Protein AF-A0A1W2DFH7-F1 (afdb_monomer_lite)

Secondary structure (DSSP, 8-state):
---SB-TTS-B---S-HHHHHHHHEEEEEEEEES--B-TT--B-EEEEEETTEEEEEEEEEETTT--EEEEEE-SBTT---EEEEESPPPPTT-BEEEE-TTT-PBPPEEEE-TTSSEEEEEESSTT--TTEEEEEESBTT-TT-EEEEE-TT-TTSEEEEEEEEE---B-TT--B-EEEEEETTEEEEEEEEEETTSS-EEEEEE-SBTT---EEEEEEPPPPTT-BEEEE-TTT-PBPPEEEE-TTSSEEEEEESSTT--TTSEEEEESBTT-TTTS--EEHHHHHHHHHHHT--

Sequence (297 aa):
MGTMFKKDGTLNFPDMEEQVRHQAIRKDHKSVVKSAFCPQGHDLMSSVKIDGYKGIHFIYQEQKTGREADIVITAVVGDCTKVYLNGEPFQKDEIVNVLCPTCREALPNHGLCECGVHDYLFFLDQKLSMDCAQTFCARIGCVSGSKLHLSRDDASVIEQMESHVVTAGYCSNGHSLISDVKIDQYPGIGLIYKSLDQEKEAEIVISATIGETHKAILKGEAFEKGEAVNVCCPTCREELPILFDCRCGAPIYMFFLDRDLHFNRGQAFCSRVGCAESSRTLLSKQALKEFMVTQIP

Foldseek 3Di:
DDDQADPVRHGDDPPPPPPLLVPFKPWDWWKFFPWWAAPVLDTQWAPDDDLNATWGWKWWAFPPPRFIWTKTAGRTALDGDMDTPDGDDDDAFTFTFIARPPPRDTADFPDADPVRATWGKIASDSVRDPQGIKIAGRGHPDNSGIDGRHDPPPCVRIDTDTKIFGRFWAAPVLDTQFAPDDDPNGGFGWKWWAAPVRPWIWIKTAGRIQQDQDIDTPDTDDDDQFGATFIARPPPRDTADFDDADPSRFTWGWTASDSVGDQQRIWIAGRGRPDSRRSNGDRSVVVVVVVVVVPPD

pLDDT: mean 78.41, std 16.9, range [32.88, 97.69]

Organism: NCBI:txid1121400

Structure (mmCIF, N/CA/C/O backbone):
data_AF-A0A1W2DFH7-F1
#
_entry.id   AF-A0A1W2DFH7-F1
#
loop_
_atom_site.group_PDB
_atom_site.id
_atom_site.type_symbol
_atom_site.label_atom_id
_atom_site.label_alt_id
_atom_site.label_comp_id
_atom_site.label_asym_id
_atom_site.label_entity_id
_atom_site.label_seq_id
_atom_site.pdbx_PDB_ins_code
_atom_site.Cartn_x
_atom_site.Cartn_y
_atom_site.Cartn_z
_atom_site.occupancy
_atom_site.B_iso_or_equiv
_atom_site.auth_seq_id
_atom_site.auth_comp_id
_atom_site.auth_asym_id
_atom_site.auth_atom_id
_atom_site.pdbx_PDB_model_num
ATOM 1 N N . MET A 1 1 ? 21.987 -32.598 -23.888 1.00 32.88 1 MET A N 1
ATOM 2 C CA . MET A 1 1 ? 21.397 -31.492 -24.672 1.00 32.88 1 MET A CA 1
ATOM 3 C C . MET A 1 1 ? 19.891 -31.696 -24.713 1.00 32.88 1 MET A C 1
ATOM 5 O O . MET A 1 1 ? 19.444 -32.617 -25.380 1.00 32.88 1 MET A O 1
ATOM 9 N N . GLY A 1 2 ? 19.125 -30.937 -23.926 1.00 41.44 2 GLY A N 1
ATOM 10 C CA . GLY A 1 2 ? 17.659 -31.005 -23.937 1.00 41.44 2 GLY A CA 1
ATOM 11 C C . GLY A 1 2 ? 17.093 -30.142 -25.063 1.00 41.44 2 GLY A C 1
ATOM 12 O O . GLY A 1 2 ? 17.585 -29.041 -25.297 1.00 41.44 2 GLY A O 1
ATOM 13 N N . THR A 1 3 ? 16.095 -30.641 -25.787 1.00 41.38 3 THR A N 1
ATOM 14 C CA . THR A 1 3 ? 15.432 -29.896 -26.862 1.00 41.38 3 THR A CA 1
ATOM 15 C C . THR A 1 3 ? 14.547 -28.798 -26.266 1.00 41.38 3 THR A C 1
ATOM 17 O O . THR A 1 3 ? 13.641 -29.077 -25.481 1.00 41.38 3 THR A O 1
ATOM 20 N N . MET A 1 4 ? 14.822 -27.548 -26.653 1.00 42.41 4 MET A N 1
ATOM 21 C CA . MET A 1 4 ? 14.164 -26.312 -26.188 1.00 42.41 4 MET A CA 1
ATOM 22 C C . MET A 1 4 ? 12.676 -26.215 -26.597 1.00 42.41 4 MET A C 1
ATOM 24 O O . MET A 1 4 ? 11.927 -25.400 -26.061 1.00 42.41 4 MET A O 1
ATOM 28 N N . PHE A 1 5 ? 12.225 -27.095 -27.496 1.00 45.34 5 PHE A N 1
ATOM 29 C CA . PHE A 1 5 ? 10.867 -27.143 -28.030 1.00 45.34 5 PHE A CA 1
ATOM 30 C C . PHE A 1 5 ? 10.280 -28.552 -27.905 1.00 45.34 5 PHE A C 1
ATOM 32 O O . PHE A 1 5 ? 10.979 -29.553 -28.095 1.00 45.34 5 PHE A O 1
ATOM 39 N N . LYS A 1 6 ? 8.985 -28.624 -27.588 1.00 56.66 6 LYS A N 1
ATOM 40 C CA . LYS A 1 6 ? 8.171 -29.837 -27.693 1.00 56.66 6 LYS A CA 1
ATOM 41 C C . LYS A 1 6 ? 7.892 -30.138 -29.171 1.00 56.66 6 LYS A C 1
ATOM 43 O O . LYS A 1 6 ? 8.034 -29.279 -30.039 1.00 56.66 6 LYS A O 1
ATOM 48 N N . LYS A 1 7 ? 7.481 -31.376 -29.469 1.00 55.47 7 LYS A N 1
ATOM 49 C CA . LYS A 1 7 ? 7.184 -31.830 -30.845 1.00 55.47 7 LYS A CA 1
ATOM 50 C C . LYS A 1 7 ? 6.033 -31.067 -31.520 1.00 55.47 7 LYS A C 1
ATOM 52 O O . LYS A 1 7 ? 5.906 -31.142 -32.734 1.00 55.47 7 LYS A O 1
ATOM 57 N N . ASP A 1 8 ? 5.222 -30.349 -30.749 1.00 56.03 8 ASP A N 1
ATOM 58 C CA . ASP A 1 8 ? 4.119 -29.500 -31.214 1.00 56.03 8 ASP A CA 1
ATOM 59 C C . ASP A 1 8 ? 4.529 -28.029 -31.442 1.00 56.03 8 ASP A C 1
ATOM 61 O O . ASP A 1 8 ? 3.679 -27.189 -31.721 1.00 56.03 8 ASP A O 1
ATOM 65 N N . GLY A 1 9 ? 5.821 -27.699 -31.318 1.00 37.50 9 GLY A N 1
ATOM 66 C CA . GLY A 1 9 ? 6.339 -26.339 -31.492 1.00 37.50 9 GLY A CA 1
ATOM 67 C C . GLY A 1 9 ? 6.219 -25.447 -30.252 1.00 37.50 9 GLY A C 1
ATOM 68 O O . GLY A 1 9 ? 6.668 -24.302 -30.287 1.00 37.50 9 GLY A O 1
ATOM 69 N N . THR A 1 10 ? 5.673 -25.945 -29.138 1.00 37.69 10 THR A N 1
ATOM 70 C CA . THR A 1 10 ? 5.595 -25.174 -27.890 1.00 37.69 10 THR A CA 1
ATOM 71 C C . THR A 1 10 ? 6.915 -25.217 -27.114 1.00 37.69 10 THR A C 1
ATOM 73 O O . THR A 1 10 ? 7.620 -26.228 -27.086 1.00 37.69 10 THR A O 1
ATOM 76 N N . LEU A 1 11 ? 7.286 -24.098 -26.485 1.00 35.50 11 LEU A N 1
ATOM 77 C CA . LEU A 1 11 ? 8.516 -23.989 -25.695 1.00 35.50 11 LEU A CA 1
ATOM 78 C C . LEU A 1 11 ? 8.469 -24.914 -24.471 1.00 35.50 11 LEU A C 1
ATOM 80 O O . LEU A 1 11 ? 7.493 -24.936 -23.715 1.00 35.50 11 LEU A O 1
ATOM 84 N N . ASN A 1 12 ? 9.542 -25.677 -24.268 1.00 38.25 12 ASN A N 1
ATOM 85 C CA . ASN A 1 12 ? 9.675 -26.566 -23.124 1.00 38.25 12 ASN A CA 1
ATOM 86 C C . ASN A 1 12 ? 10.153 -25.754 -21.908 1.00 38.25 12 ASN A C 1
ATOM 88 O O . ASN A 1 12 ? 11.349 -25.520 -21.748 1.00 38.25 12 ASN A O 1
ATOM 92 N N . PHE A 1 13 ? 9.222 -25.283 -21.075 1.00 39.62 13 PHE A N 1
ATOM 93 C CA . PHE A 1 13 ? 9.554 -24.658 -19.793 1.00 39.62 13 PHE A CA 1
ATOM 94 C C . PHE A 1 13 ? 9.703 -25.753 -18.729 1.00 39.62 13 PHE A C 1
ATOM 96 O O . PHE A 1 13 ? 8.700 -26.388 -18.406 1.00 39.62 13 PHE A O 1
ATOM 103 N N . PRO A 1 14 ? 10.908 -26.009 -18.188 1.00 39.06 14 PRO A N 1
ATOM 104 C CA . PRO A 1 14 ? 11.043 -26.897 -17.042 1.00 39.06 14 PRO A CA 1
ATOM 105 C C . PRO A 1 14 ? 10.309 -26.292 -15.837 1.00 39.06 14 PRO A C 1
ATOM 107 O O . PRO A 1 14 ? 10.515 -25.120 -15.514 1.00 39.06 14 PRO A O 1
ATOM 110 N N . ASP A 1 15 ? 9.478 -27.103 -15.176 1.00 39.59 15 ASP A N 1
ATOM 111 C CA . ASP A 1 15 ? 8.783 -26.803 -13.915 1.00 39.59 15 ASP A CA 1
ATOM 112 C C . ASP A 1 15 ? 9.782 -26.676 -12.746 1.00 39.59 15 ASP A C 1
ATOM 114 O O . ASP A 1 15 ? 9.796 -27.455 -11.800 1.00 39.59 15 ASP A O 1
ATOM 118 N N . MET A 1 16 ? 10.652 -25.666 -12.798 1.00 39.19 16 MET A N 1
ATOM 119 C CA . MET A 1 16 ? 11.386 -25.147 -11.635 1.00 39.19 16 MET A CA 1
ATOM 120 C C . MET A 1 16 ? 10.632 -23.957 -11.007 1.00 39.19 16 MET A C 1
ATOM 122 O O . MET A 1 16 ? 11.243 -23.010 -10.511 1.00 39.19 16 MET A O 1
ATOM 126 N N . GLU A 1 17 ? 9.295 -23.962 -11.092 1.00 46.31 17 GLU A N 1
ATOM 127 C CA . GLU A 1 17 ? 8.416 -22.838 -10.726 1.00 46.31 17 GLU A CA 1
ATOM 128 C C . GLU A 1 17 ? 8.315 -22.590 -9.210 1.00 46.31 17 GLU A C 1
ATOM 130 O O . GLU A 1 17 ? 8.027 -21.465 -8.800 1.00 46.31 17 GLU A O 1
ATOM 135 N N . GLU A 1 18 ? 8.587 -23.587 -8.365 1.00 46.06 18 GLU A N 1
ATOM 136 C CA . GLU A 1 18 ? 8.310 -23.483 -6.924 1.00 46.06 18 GLU A CA 1
ATOM 137 C C . GLU A 1 18 ? 9.516 -22.998 -6.099 1.00 46.06 18 GLU A C 1
ATOM 139 O O . GLU A 1 18 ? 9.366 -22.206 -5.170 1.00 46.06 18 GLU A O 1
ATOM 144 N N . GLN A 1 19 ? 10.741 -23.380 -6.475 1.00 40.31 19 GLN A N 1
ATOM 145 C CA . GLN A 1 19 ? 11.940 -23.052 -5.686 1.00 40.31 19 GLN A CA 1
ATOM 146 C C . GLN A 1 19 ? 12.385 -21.586 -5.807 1.00 40.31 19 GLN A C 1
ATOM 148 O O . GLN A 1 19 ? 12.875 -21.022 -4.831 1.00 40.31 19 GLN A O 1
ATOM 153 N N . VAL A 1 20 ? 12.195 -20.946 -6.967 1.00 45.00 20 VAL A N 1
ATOM 154 C CA . VAL A 1 20 ? 12.616 -19.544 -7.181 1.00 45.00 20 VAL A CA 1
ATOM 155 C C . VAL A 1 20 ? 11.555 -18.552 -6.698 1.00 45.00 20 VAL A C 1
ATOM 157 O O . VAL A 1 20 ? 11.913 -17.503 -6.160 1.00 45.00 20 VAL A O 1
ATOM 160 N N . ARG A 1 21 ? 10.259 -18.914 -6.775 1.00 46.81 21 ARG A N 1
ATOM 161 C CA . ARG A 1 21 ? 9.180 -18.158 -6.113 1.00 46.81 21 ARG A CA 1
ATOM 162 C C . ARG A 1 21 ? 9.499 -17.944 -4.635 1.00 46.81 21 ARG A C 1
ATOM 164 O O . ARG A 1 21 ? 9.379 -16.821 -4.174 1.00 46.81 21 ARG A O 1
ATOM 171 N N . HIS A 1 22 ? 9.987 -18.968 -3.933 1.00 48.97 22 HIS A N 1
ATOM 172 C CA . HIS A 1 22 ? 10.270 -18.893 -2.497 1.00 48.97 22 HIS A CA 1
ATOM 173 C C . HIS A 1 22 ? 11.488 -18.039 -2.093 1.00 48.97 22 HIS A C 1
ATOM 175 O O . HIS A 1 22 ? 11.591 -17.695 -0.918 1.00 48.97 22 HIS A O 1
ATOM 181 N N . GLN A 1 23 ? 12.406 -17.689 -3.005 1.00 54.53 23 GLN A N 1
ATOM 182 C CA . GLN A 1 23 ? 13.609 -16.914 -2.646 1.00 54.53 23 GLN A CA 1
ATOM 183 C C . GLN A 1 23 ? 13.458 -15.403 -2.880 1.00 54.53 23 GLN A C 1
ATOM 185 O O . GLN A 1 23 ? 13.967 -14.615 -2.081 1.00 54.53 23 GLN A O 1
ATOM 190 N N . ALA A 1 24 ? 12.751 -15.000 -3.941 1.00 57.44 24 ALA A N 1
ATOM 191 C CA . ALA A 1 24 ? 12.594 -13.592 -4.333 1.00 57.44 24 ALA A CA 1
ATOM 192 C C . ALA A 1 24 ? 11.195 -13.011 -4.062 1.00 57.44 24 A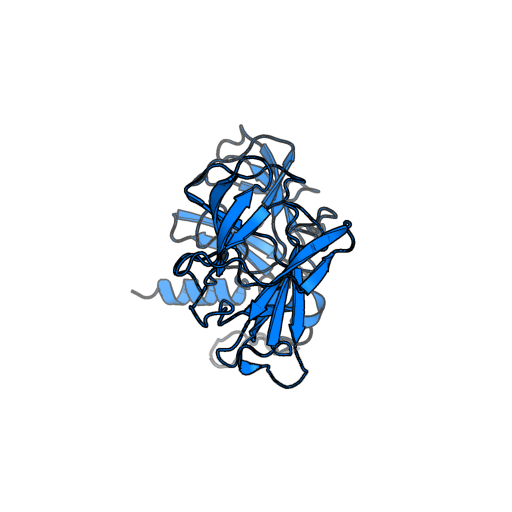LA A C 1
ATOM 194 O O . ALA A 1 24 ? 11.013 -11.795 -4.126 1.00 57.44 24 ALA A O 1
ATOM 195 N N . ILE A 1 25 ? 10.204 -13.864 -3.777 1.00 55.69 25 ILE A N 1
ATOM 196 C CA . ILE A 1 25 ? 8.868 -13.448 -3.355 1.00 55.69 25 ILE A CA 1
ATOM 197 C C . ILE A 1 25 ? 8.521 -14.180 -2.063 1.00 55.69 25 ILE A C 1
ATOM 199 O O . ILE A 1 25 ? 8.309 -15.393 -2.035 1.00 55.69 25 ILE A O 1
ATOM 203 N N . ARG A 1 26 ? 8.429 -13.438 -0.966 1.00 61.84 26 ARG A N 1
ATOM 204 C CA . ARG A 1 26 ? 7.975 -13.996 0.303 1.00 61.84 26 ARG A CA 1
ATOM 205 C C . ARG A 1 26 ? 6.451 -13.972 0.341 1.00 61.84 26 ARG A C 1
ATOM 207 O O . ARG A 1 26 ? 5.847 -12.926 0.117 1.00 61.84 26 ARG A O 1
ATOM 214 N N . LYS A 1 27 ? 5.835 -15.112 0.656 1.00 50.62 27 LYS A N 1
ATOM 215 C CA . LYS A 1 27 ? 4.434 -15.136 1.084 1.00 50.62 27 LYS A CA 1
ATOM 216 C C . LYS A 1 27 ? 4.343 -14.520 2.473 1.00 50.62 27 LYS A C 1
ATOM 218 O O . LYS A 1 27 ? 5.030 -14.971 3.392 1.00 50.62 27 LYS A O 1
ATOM 223 N N . ASP A 1 28 ? 3.520 -13.496 2.601 1.00 54.62 28 ASP A N 1
ATOM 224 C CA . ASP A 1 28 ? 3.183 -12.881 3.871 1.00 54.62 28 ASP A CA 1
ATOM 225 C C . ASP A 1 28 ? 1.677 -12.973 4.101 1.00 54.62 28 ASP A C 1
ATOM 227 O O . ASP A 1 28 ? 0.875 -12.724 3.198 1.00 54.62 28 ASP A O 1
ATOM 231 N N . HIS A 1 29 ? 1.288 -13.377 5.303 1.00 58.44 29 HIS A N 1
ATOM 232 C CA . HIS A 1 29 ? -0.111 -13.606 5.638 1.00 58.44 29 HIS A CA 1
ATOM 233 C C . HIS A 1 29 ? -0.673 -12.349 6.299 1.00 58.44 29 HIS A C 1
ATOM 235 O O . HIS A 1 29 ? -0.466 -12.120 7.490 1.00 58.44 29 HIS A O 1
ATOM 241 N N . LYS A 1 30 ? -1.419 -11.548 5.532 1.00 66.00 30 LYS A N 1
ATOM 242 C CA . LYS A 1 30 ? -2.209 -10.445 6.087 1.00 66.00 30 LYS A CA 1
ATOM 243 C C . LYS A 1 30 ? -3.491 -11.026 6.674 1.00 66.00 30 LYS A C 1
ATOM 245 O O . LYS A 1 30 ? -4.195 -11.781 6.012 1.00 66.00 30 LYS A O 1
ATOM 250 N N . SER A 1 31 ? -3.791 -10.697 7.923 1.00 73.62 31 SER A N 1
ATOM 251 C CA . SER A 1 31 ? -5.058 -11.073 8.555 1.00 73.62 31 SER A CA 1
ATOM 252 C C . SER A 1 31 ? -6.065 -9.951 8.329 1.00 73.62 31 SER A C 1
ATOM 254 O O . SER A 1 31 ? -5.793 -8.820 8.716 1.00 73.62 31 SER A O 1
ATOM 256 N N . VAL A 1 32 ? -7.199 -10.240 7.690 1.00 80.44 32 VAL A N 1
ATOM 257 C CA . VAL A 1 32 ? -8.245 -9.248 7.390 1.00 80.44 32 VAL A CA 1
ATOM 258 C C . VAL A 1 32 ? -9.513 -9.579 8.161 1.00 80.44 32 VAL A C 1
ATOM 260 O O . VAL A 1 32 ? -10.034 -10.689 8.058 1.00 80.44 32 VAL A O 1
ATOM 263 N N . VAL A 1 33 ? -10.028 -8.614 8.915 1.00 84.25 33 VAL A N 1
ATOM 264 C CA . VAL A 1 33 ? -11.289 -8.727 9.653 1.00 84.25 33 VAL A CA 1
ATOM 265 C C . VAL A 1 33 ? -12.473 -8.755 8.683 1.00 84.25 33 VAL A C 1
ATOM 267 O O . VAL A 1 33 ? -12.637 -7.860 7.856 1.00 84.25 33 VAL A O 1
ATOM 270 N N . LYS A 1 34 ? -13.328 -9.780 8.786 1.00 86.94 34 LYS A N 1
ATOM 271 C CA . LYS A 1 34 ? -14.541 -9.905 7.952 1.00 86.94 34 LYS A CA 1
ATOM 272 C C . LYS A 1 34 ? -15.752 -9.193 8.533 1.00 86.94 34 LYS A C 1
ATOM 274 O O . LYS A 1 34 ? -16.654 -8.807 7.788 1.00 86.94 34 LYS A O 1
ATOM 279 N N . SER A 1 35 ? -15.781 -9.074 9.851 1.00 89.00 35 SER A N 1
ATOM 280 C CA . SER A 1 35 ? -16.908 -8.556 10.608 1.00 89.00 35 SER A CA 1
ATOM 281 C C . SER A 1 35 ? -16.419 -7.854 11.861 1.00 89.00 35 SER A C 1
ATOM 283 O O . SER A 1 35 ? -15.487 -8.313 12.516 1.00 89.00 35 SER A O 1
ATOM 285 N N . ALA A 1 36 ? -17.068 -6.746 12.190 1.00 90.56 36 ALA A N 1
ATOM 286 C CA . ALA A 1 36 ? -16.785 -5.956 13.370 1.00 90.56 36 ALA A CA 1
ATOM 287 C C . ALA A 1 36 ? -18.116 -5.496 13.961 1.00 90.56 36 ALA A C 1
ATOM 289 O O . ALA A 1 36 ? -18.991 -5.046 13.227 1.00 90.56 36 ALA A O 1
ATOM 290 N N . PHE A 1 37 ? -18.272 -5.602 15.275 1.00 93.12 37 PHE A N 1
ATOM 291 C CA . PHE A 1 37 ? -19.503 -5.288 15.984 1.00 93.12 37 PHE A CA 1
ATOM 292 C C . PHE A 1 37 ? -19.221 -4.431 17.212 1.00 93.12 37 PHE A C 1
ATOM 294 O O . PHE A 1 37 ? -18.228 -4.615 17.923 1.00 93.12 37 PHE A O 1
ATOM 301 N N . CYS A 1 38 ? -20.124 -3.492 17.484 1.00 93.56 38 CYS A N 1
ATOM 302 C CA . CYS A 1 38 ? -20.101 -2.737 18.731 1.00 93.56 38 CYS A CA 1
ATOM 303 C C . CYS A 1 38 ? -20.676 -3.572 19.897 1.00 93.56 38 CYS A C 1
ATOM 305 O O . CYS A 1 38 ? -21.256 -4.633 19.667 1.00 93.56 38 CYS A O 1
ATOM 307 N N . PRO A 1 39 ? -20.608 -3.087 21.152 1.00 90.00 39 PRO A N 1
ATOM 308 C CA . PRO A 1 39 ? -21.148 -3.797 22.323 1.00 90.00 39 PRO A CA 1
ATOM 309 C C . PRO A 1 39 ? -22.657 -4.032 22.287 1.00 90.00 39 PRO A C 1
ATOM 311 O O . PRO A 1 39 ? -23.168 -4.873 23.014 1.00 90.00 39 PRO A O 1
ATOM 314 N N . GLN A 1 40 ? -23.369 -3.272 21.458 1.00 92.81 40 GLN A N 1
ATOM 315 C CA . GLN A 1 40 ? -24.806 -3.427 21.238 1.00 92.81 40 GLN A CA 1
ATOM 316 C C . GLN A 1 40 ? -25.115 -4.354 20.047 1.00 92.81 40 GLN A C 1
ATOM 318 O O . GLN A 1 40 ? -26.269 -4.482 19.655 1.00 92.81 40 GLN A O 1
ATOM 323 N N . GLY A 1 41 ? -24.099 -4.973 19.434 1.00 91.94 41 GLY A N 1
ATOM 324 C CA . GLY A 1 41 ? -24.253 -5.898 18.308 1.00 91.94 41 GLY A CA 1
ATOM 325 C C . GLY A 1 41 ? -24.465 -5.241 16.940 1.00 91.94 41 GLY A C 1
ATOM 326 O O . GLY A 1 41 ? -24.721 -5.949 15.968 1.00 91.94 41 GLY A O 1
ATOM 327 N N . HIS A 1 42 ? -24.358 -3.913 16.824 1.00 94.25 42 HIS A N 1
ATOM 328 C CA . HIS A 1 42 ? -24.440 -3.242 15.523 1.00 94.25 42 HIS A CA 1
ATOM 329 C C . HIS A 1 42 ? -23.199 -3.533 14.680 1.00 94.25 42 HIS A C 1
ATOM 331 O O . HIS A 1 42 ? -22.083 -3.453 15.194 1.00 94.25 42 HIS A O 1
ATOM 337 N N . ASP A 1 43 ? -23.411 -3.819 13.393 1.00 94.75 43 ASP A N 1
ATOM 338 C CA . ASP A 1 43 ? -22.347 -3.994 12.402 1.00 94.75 43 ASP A CA 1
ATOM 339 C C . ASP A 1 43 ? -21.587 -2.675 12.198 1.00 94.75 43 ASP A C 1
ATOM 341 O O . ASP A 1 43 ? -22.186 -1.615 11.997 1.00 94.75 43 ASP A O 1
ATOM 345 N N . LEU A 1 44 ? -20.265 -2.756 12.291 1.00 94.25 44 LEU A N 1
ATOM 346 C CA . LEU A 1 44 ? -19.322 -1.660 12.113 1.00 94.25 44 LEU A CA 1
ATOM 347 C C . LEU A 1 44 ? -18.620 -1.729 10.753 1.00 94.25 44 LEU A C 1
ATOM 349 O O . LEU A 1 44 ? -17.789 -0.878 10.456 1.00 94.25 44 LEU A O 1
ATOM 353 N N . MET A 1 45 ? -18.905 -2.722 9.911 1.00 94.38 45 MET A N 1
ATOM 354 C CA . MET A 1 45 ? -18.283 -2.822 8.595 1.00 94.38 45 MET A CA 1
ATOM 355 C C . MET A 1 45 ? -18.818 -1.746 7.644 1.00 94.38 45 MET A C 1
ATOM 357 O O . MET A 1 45 ? -20.021 -1.589 7.438 1.00 94.38 45 MET A O 1
ATOM 361 N N . SER A 1 46 ? -17.903 -1.030 6.997 1.00 92.31 46 SER A N 1
ATOM 362 C CA . SER A 1 46 ? -18.211 -0.005 6.004 1.00 92.31 46 SER A CA 1
ATOM 363 C C . SER A 1 46 ? -18.320 -0.581 4.591 1.00 92.31 46 SER A C 1
ATOM 365 O O . SER A 1 46 ? -17.731 -1.608 4.244 1.00 92.31 46 SER A O 1
ATOM 367 N N . SER A 1 47 ? -19.036 0.135 3.723 1.00 89.81 47 SER A N 1
ATOM 368 C CA . SER A 1 47 ? -18.987 -0.085 2.272 1.00 89.81 47 SER A CA 1
ATOM 369 C C . SER A 1 47 ? -17.743 0.531 1.620 1.00 89.81 47 SER A C 1
ATOM 371 O O . SER A 1 47 ? -17.379 0.143 0.507 1.00 89.81 47 SER A O 1
ATOM 373 N N . VAL A 1 48 ? -17.077 1.463 2.311 1.00 86.62 48 VAL A N 1
ATOM 374 C CA . VAL A 1 48 ? -15.843 2.109 1.855 1.00 86.62 48 VAL A CA 1
ATOM 375 C C . VAL A 1 48 ? -14.711 1.091 1.852 1.00 86.62 48 VAL A C 1
ATOM 377 O O . VAL A 1 48 ? -14.525 0.352 2.822 1.00 86.62 48 VAL A O 1
ATOM 380 N N . LYS A 1 49 ? -13.960 1.054 0.747 1.00 83.06 49 LYS A N 1
ATOM 381 C CA . LYS A 1 49 ? -12.822 0.152 0.585 1.00 83.06 49 LYS A CA 1
ATOM 382 C C . LYS A 1 49 ? -11.496 0.875 0.789 1.00 83.06 49 LYS A C 1
ATOM 384 O O . LYS A 1 49 ? -11.284 1.923 0.184 1.00 83.06 49 LYS A O 1
ATOM 389 N N . ILE A 1 50 ? -10.611 0.274 1.574 1.00 73.81 50 ILE A N 1
ATOM 390 C CA . ILE A 1 50 ? -9.214 0.678 1.765 1.00 73.81 50 ILE A CA 1
ATOM 391 C C . ILE A 1 50 ? -8.370 -0.512 1.302 1.00 73.81 50 ILE A C 1
ATOM 393 O O . ILE A 1 50 ? -8.608 -1.635 1.741 1.00 73.81 50 ILE A O 1
ATOM 397 N N . ASP A 1 51 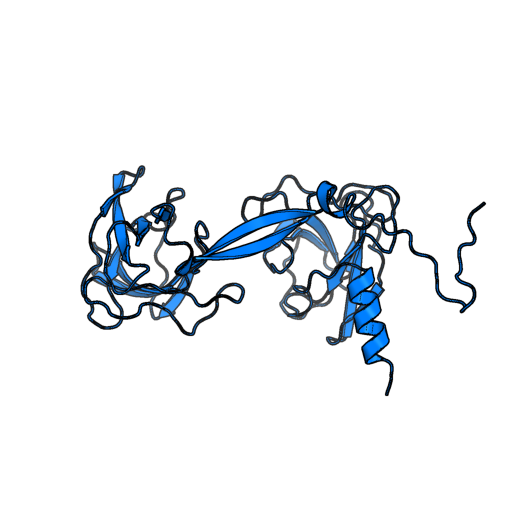? -7.507 -0.291 0.311 1.00 69.12 51 ASP A N 1
ATOM 398 C CA . ASP A 1 51 ? -6.678 -1.327 -0.330 1.00 69.12 51 ASP A CA 1
ATOM 399 C C . ASP A 1 51 ? -7.466 -2.560 -0.808 1.00 69.12 51 ASP A C 1
ATOM 401 O O . ASP A 1 51 ? -7.027 -3.704 -0.759 1.00 69.12 51 ASP A O 1
ATOM 405 N N . GLY A 1 52 ? -8.691 -2.318 -1.289 1.00 74.19 52 GLY A N 1
ATOM 406 C CA . GLY A 1 52 ? -9.593 -3.353 -1.801 1.00 74.19 52 GLY A CA 1
ATOM 407 C C . GLY A 1 52 ? -10.453 -4.048 -0.739 1.00 74.19 52 GLY A C 1
ATOM 408 O O . GLY A 1 52 ? -11.425 -4.718 -1.110 1.00 74.19 52 GLY A O 1
ATOM 409 N N . TYR A 1 53 ? -10.185 -3.823 0.548 1.00 79.44 53 TYR A N 1
ATOM 410 C CA . TYR A 1 53 ? -10.906 -4.418 1.677 1.00 79.44 53 TYR A CA 1
ATOM 411 C C . TYR A 1 53 ? -11.960 -3.477 2.237 1.00 79.44 53 TYR A C 1
ATOM 413 O O . TYR A 1 53 ? -11.762 -2.267 2.261 1.00 79.44 53 TYR A O 1
ATOM 421 N N . LYS A 1 54 ? -13.090 -4.022 2.705 1.00 87.94 54 LYS A N 1
ATOM 422 C CA . LYS A 1 54 ? -14.074 -3.228 3.454 1.00 87.94 54 LYS A CA 1
ATOM 423 C C . LYS A 1 54 ? -13.406 -2.675 4.708 1.00 87.94 54 LYS A C 1
ATOM 425 O O . LYS A 1 54 ? -12.767 -3.436 5.425 1.00 87.94 54 LYS A O 1
ATOM 430 N N . GLY A 1 55 ? -13.554 -1.383 4.961 1.00 89.12 55 GLY A N 1
ATOM 431 C CA . GLY A 1 55 ? -13.064 -0.786 6.196 1.00 89.12 55 GLY A CA 1
ATOM 432 C C . GLY A 1 55 ? -14.031 -0.963 7.368 1.00 89.12 55 GLY A C 1
ATOM 433 O O . GLY A 1 55 ? -15.157 -1.428 7.195 1.00 89.12 55 GLY A O 1
ATOM 434 N N . ILE A 1 56 ? -13.596 -0.553 8.554 1.00 92.12 56 ILE A N 1
ATOM 435 C CA . ILE A 1 56 ? -14.372 -0.553 9.796 1.00 92.12 56 ILE A CA 1
ATOM 436 C C . ILE A 1 56 ? -14.702 0.899 10.157 1.00 92.12 56 ILE A C 1
ATOM 438 O O . ILE A 1 56 ? -13.816 1.752 10.191 1.00 92.12 56 ILE A O 1
ATOM 442 N N . HIS A 1 57 ? -15.980 1.186 10.373 1.00 94.88 57 HIS A N 1
ATOM 443 C CA . HIS A 1 57 ? -16.559 2.516 10.534 1.00 94.88 57 HIS A CA 1
ATOM 444 C C . HIS A 1 57 ? -16.725 2.885 12.008 1.00 94.88 57 HIS A C 1
ATOM 446 O O . HIS A 1 57 ? -17.351 2.160 12.783 1.00 94.88 57 HIS A O 1
ATOM 452 N N . PHE A 1 58 ? -16.210 4.056 12.371 1.00 94.25 58 PHE A N 1
ATOM 453 C CA . PHE A 1 58 ? -16.328 4.633 13.701 1.00 94.25 58 PHE A CA 1
ATOM 454 C C . PHE A 1 58 ? -16.632 6.129 13.639 1.00 94.25 58 PHE A C 1
ATOM 456 O O . PHE A 1 58 ? -16.328 6.807 12.659 1.00 94.25 58 PHE A O 1
ATOM 463 N N . ILE A 1 59 ? -17.150 6.658 14.745 1.00 94.25 59 ILE A N 1
ATOM 464 C CA . ILE A 1 59 ? -17.121 8.094 15.022 1.00 94.25 59 ILE A CA 1
ATOM 465 C C . ILE A 1 59 ? -16.036 8.336 16.065 1.00 94.25 59 ILE A C 1
ATOM 467 O O . ILE A 1 59 ? -16.047 7.738 17.141 1.00 94.25 59 ILE A O 1
ATOM 471 N N . TYR A 1 60 ? -15.093 9.210 15.748 1.00 93.31 60 TYR A N 1
ATOM 472 C CA . TYR A 1 60 ? -14.094 9.691 16.692 1.00 93.31 60 TYR A CA 1
ATOM 473 C C . TYR A 1 60 ? -14.571 11.000 17.299 1.00 93.31 60 TYR A C 1
ATOM 475 O O . TYR A 1 60 ? -15.010 11.883 16.572 1.00 93.31 60 TYR A O 1
ATOM 483 N N . GLN A 1 61 ? -14.459 11.134 18.616 1.00 93.69 61 GLN A N 1
ATOM 484 C CA . GLN A 1 61 ? -14.817 12.343 19.351 1.00 93.69 61 GLN A CA 1
ATOM 485 C C . GLN A 1 61 ? -13.649 12.776 20.242 1.00 93.69 61 GLN A C 1
ATOM 487 O O . GLN A 1 61 ? -13.266 12.053 21.157 1.00 93.69 61 GLN A O 1
ATOM 492 N N . GLU A 1 62 ? -13.071 13.952 20.008 1.00 91.81 62 GLU A N 1
ATOM 493 C CA . GLU A 1 62 ? -11.977 14.473 20.835 1.00 91.81 62 GLU A CA 1
ATOM 494 C C . GLU A 1 62 ? -12.447 14.748 22.269 1.00 91.81 62 GLU A C 1
ATOM 496 O O . GLU A 1 62 ? -13.421 15.467 22.491 1.00 91.81 62 GLU A O 1
ATOM 501 N N . GLN A 1 63 ? -11.703 14.253 23.262 1.00 85.88 63 GLN A N 1
ATOM 502 C CA . GLN A 1 63 ? -12.096 14.375 24.672 1.00 85.88 63 GLN A CA 1
ATOM 503 C C . GLN A 1 63 ? -12.136 15.818 25.200 1.00 85.88 63 GLN A C 1
ATOM 505 O O . GLN A 1 63 ? -12.870 16.102 26.143 1.00 85.88 63 GLN A O 1
ATOM 510 N N . LYS A 1 64 ? -11.335 16.731 24.635 1.00 84.44 64 LYS A N 1
ATOM 511 C CA . LYS A 1 64 ? -11.214 18.112 25.136 1.00 84.44 64 LYS A CA 1
ATOM 512 C C . LYS A 1 64 ? -12.273 19.049 24.573 1.00 84.44 64 LYS A C 1
ATOM 514 O O . LYS A 1 64 ? -12.818 19.866 25.307 1.00 84.44 64 LYS A O 1
ATOM 519 N N . THR A 1 65 ? -12.504 18.972 23.268 1.00 86.50 65 THR A N 1
ATOM 520 C CA . THR A 1 65 ? -13.356 19.919 22.537 1.00 86.50 65 THR A CA 1
ATOM 521 C C . THR A 1 65 ? -14.732 19.338 22.226 1.00 86.50 65 THR A C 1
ATOM 523 O O . THR A 1 65 ? -15.649 20.090 21.907 1.00 86.50 65 THR A O 1
ATOM 526 N N . GLY A 1 66 ? -14.883 18.009 22.296 1.00 88.00 66 GLY A N 1
ATOM 527 C CA . GLY A 1 66 ? -16.063 17.304 21.804 1.00 88.00 66 GLY A CA 1
ATOM 528 C C . GLY A 1 66 ? -16.158 17.275 20.277 1.00 88.00 66 GLY A C 1
ATOM 529 O O . GLY A 1 66 ? -17.194 16.878 19.753 1.00 88.00 66 GLY A O 1
ATOM 530 N N . ARG A 1 67 ? -15.111 17.702 19.552 1.00 92.12 67 ARG A N 1
ATOM 531 C CA . ARG A 1 67 ? -15.070 17.679 18.085 1.00 92.12 67 ARG A CA 1
ATOM 532 C C . ARG A 1 67 ? -15.201 16.249 17.582 1.00 92.12 67 ARG A C 1
ATOM 534 O O . ARG A 1 67 ? -14.452 15.376 18.015 1.00 92.12 67 ARG A O 1
ATOM 541 N N . GLU A 1 68 ? -16.108 16.039 16.636 1.00 94.56 68 GLU A N 1
ATOM 542 C CA . GLU A 1 68 ? -16.356 14.730 16.042 1.00 94.56 68 GLU A CA 1
ATOM 543 C C . GLU A 1 68 ? -15.855 14.641 14.602 1.00 94.56 68 GLU A C 1
ATOM 545 O O . GLU A 1 68 ? -15.932 15.610 13.843 1.00 94.56 68 GLU A O 1
ATOM 550 N N . ALA A 1 69 ? -15.393 13.453 14.222 1.00 93.00 69 ALA A N 1
ATOM 551 C CA . ALA A 1 69 ? -15.165 13.090 12.835 1.00 93.00 69 ALA A CA 1
ATOM 552 C C . ALA A 1 69 ? -15.651 11.664 12.573 1.00 93.00 69 ALA A C 1
ATOM 554 O O . ALA A 1 69 ? -15.530 10.770 13.413 1.00 93.00 69 ALA A O 1
ATOM 555 N N . ASP A 1 70 ? -16.190 11.469 11.381 1.00 91.25 70 ASP A N 1
ATOM 556 C CA . ASP A 1 70 ? -16.617 10.181 10.868 1.00 91.25 70 ASP A CA 1
ATOM 557 C C . ASP A 1 70 ? -15.441 9.543 10.122 1.00 91.25 70 ASP A C 1
ATOM 559 O O . ASP A 1 70 ? -14.866 10.158 9.215 1.00 91.25 70 ASP A O 1
ATOM 563 N N . ILE A 1 71 ? -15.045 8.339 10.538 1.00 91.44 71 ILE A N 1
ATOM 564 C CA . ILE A 1 71 ? -13.832 7.699 10.047 1.00 91.44 71 ILE A CA 1
ATOM 565 C C . ILE A 1 71 ? -14.037 6.232 9.674 1.00 91.44 71 ILE A C 1
ATOM 567 O O . ILE A 1 71 ? -14.764 5.478 10.317 1.00 91.44 71 ILE A O 1
ATOM 571 N N . VAL A 1 72 ? -13.304 5.794 8.659 1.00 88.56 72 VAL A N 1
ATOM 572 C CA . VAL A 1 72 ? -13.187 4.388 8.282 1.00 88.56 72 VAL A CA 1
ATOM 573 C C . VAL A 1 72 ? -11.728 3.979 8.387 1.00 88.56 72 VAL A C 1
ATOM 575 O O . VAL A 1 72 ? -10.868 4.616 7.784 1.00 88.56 72 VAL A O 1
ATOM 578 N N . ILE A 1 73 ? -11.437 2.923 9.139 1.00 85.81 73 ILE A N 1
ATOM 579 C CA . ILE A 1 73 ? -10.099 2.327 9.209 1.00 85.81 73 ILE A CA 1
ATOM 580 C C . ILE A 1 73 ? -10.029 1.065 8.355 1.00 85.81 73 ILE A C 1
ATOM 582 O O . ILE A 1 73 ? -11.046 0.435 8.074 1.00 85.81 73 ILE A O 1
ATOM 586 N N . THR A 1 74 ? -8.830 0.686 7.936 1.00 82.50 74 THR A N 1
ATOM 587 C CA . THR A 1 74 ? -8.574 -0.604 7.281 1.00 82.50 74 THR A CA 1
ATOM 588 C C . THR A 1 74 ? -8.997 -1.789 8.164 1.00 82.50 74 THR A C 1
ATOM 590 O O . THR A 1 74 ? -8.839 -1.761 9.384 1.00 82.50 74 THR A O 1
ATOM 593 N N . ALA A 1 75 ? -9.541 -2.844 7.550 1.00 84.62 75 ALA A N 1
ATOM 594 C CA . ALA A 1 75 ? -9.815 -4.111 8.234 1.00 84.62 75 ALA A CA 1
ATOM 595 C C . ALA A 1 75 ? -8.584 -5.033 8.295 1.00 84.62 75 ALA A C 1
ATOM 597 O O . ALA A 1 75 ? -8.656 -6.130 8.849 1.00 84.62 75 ALA A O 1
ATOM 598 N N . VAL A 1 76 ? -7.460 -4.618 7.707 1.00 77.12 76 VAL A N 1
ATOM 599 C CA . VAL A 1 76 ? -6.200 -5.357 7.765 1.00 77.12 76 VAL A CA 1
ATOM 600 C C . VAL A 1 76 ? -5.584 -5.176 9.152 1.00 77.12 76 VAL A C 1
ATOM 602 O O . VAL A 1 76 ? -5.302 -4.067 9.599 1.00 77.12 76 VAL A O 1
ATOM 605 N N . VAL A 1 77 ? -5.362 -6.281 9.854 1.00 74.00 77 VAL A N 1
ATOM 606 C CA . VAL A 1 77 ? -4.777 -6.282 11.196 1.00 74.00 77 VAL A CA 1
ATOM 607 C C . VAL A 1 77 ? -3.349 -5.733 11.144 1.00 74.00 77 VAL A C 1
ATOM 609 O O . VAL A 1 77 ? -2.518 -6.219 10.379 1.00 74.00 77 VAL A O 1
ATOM 612 N N . GLY A 1 78 ? -3.053 -4.748 11.997 1.00 68.19 78 GLY A N 1
ATOM 613 C CA . GLY A 1 78 ? -1.740 -4.102 12.088 1.00 68.19 78 GLY A CA 1
ATOM 614 C C . GLY A 1 78 ? -1.541 -2.931 11.122 1.00 68.19 78 GLY A C 1
ATOM 615 O O . GLY A 1 78 ? -0.592 -2.165 11.289 1.00 68.19 78 GLY A O 1
ATOM 616 N N . ASP A 1 79 ? -2.438 -2.747 10.155 1.00 69.06 79 ASP A N 1
ATOM 617 C CA . ASP A 1 79 ? -2.463 -1.563 9.305 1.00 69.06 79 ASP A CA 1
ATOM 618 C C . ASP A 1 79 ? -3.215 -0.428 10.024 1.00 69.06 79 ASP A C 1
ATOM 620 O O . ASP A 1 79 ? -4.226 -0.626 10.697 1.00 69.06 79 ASP A O 1
ATOM 624 N N . CYS A 1 80 ? -2.657 0.777 9.942 1.00 68.06 80 CYS A N 1
ATOM 625 C CA . CYS A 1 80 ? -3.144 1.965 10.638 1.00 68.06 80 CYS A CA 1
ATOM 626 C C . CYS A 1 80 ? -3.787 2.984 9.686 1.00 68.06 80 CYS A C 1
ATOM 628 O O . CYS A 1 80 ? -4.035 4.119 10.106 1.00 68.06 80 CYS A O 1
ATOM 630 N N . THR A 1 81 ? -4.033 2.608 8.429 1.00 73.94 81 THR A N 1
ATOM 631 C CA . THR A 1 81 ? -4.643 3.458 7.401 1.00 73.94 81 THR A CA 1
ATOM 632 C C . THR A 1 81 ? -6.077 3.838 7.768 1.00 73.94 81 THR A C 1
ATOM 634 O O . THR A 1 81 ? -6.869 3.006 8.223 1.00 73.94 81 THR A O 1
ATOM 637 N N . LYS A 1 82 ? -6.414 5.123 7.587 1.00 82.00 82 LYS A N 1
ATOM 638 C CA . LYS A 1 82 ? -7.723 5.700 7.928 1.00 82.00 82 LYS A CA 1
ATOM 639 C C . LYS A 1 82 ? -8.174 6.679 6.854 1.00 82.00 82 LYS A C 1
ATOM 641 O O . LYS A 1 82 ? -7.367 7.437 6.322 1.00 82.00 82 LYS A O 1
ATOM 646 N N . VAL A 1 83 ? -9.474 6.705 6.603 1.00 81.88 83 VAL A N 1
ATOM 647 C CA . VAL A 1 83 ? -10.152 7.631 5.698 1.00 81.88 83 VAL A CA 1
ATOM 648 C C . VAL A 1 83 ? -11.177 8.418 6.502 1.00 81.88 83 VAL A C 1
ATOM 650 O O . VAL A 1 83 ? -12.002 7.832 7.196 1.00 81.88 83 VAL A O 1
ATOM 653 N N . TYR A 1 84 ? -11.130 9.744 6.408 1.00 86.50 84 TYR A N 1
ATOM 654 C CA . TYR A 1 84 ? -12.121 10.625 7.023 1.00 86.50 84 TYR A CA 1
ATOM 655 C C . TYR A 1 84 ? -13.282 10.816 6.047 1.00 86.50 84 TYR A C 1
ATOM 657 O O . TYR A 1 84 ? -13.076 11.309 4.938 1.00 86.50 84 TYR A O 1
ATOM 665 N N . LEU A 1 85 ? -14.486 10.401 6.439 1.00 85.19 85 LEU A N 1
ATOM 666 C CA . LEU A 1 85 ? -15.699 10.587 5.640 1.00 85.19 85 LEU A CA 1
ATOM 667 C C . LEU A 1 85 ? -16.313 11.967 5.873 1.00 85.19 85 LEU A C 1
ATOM 669 O O . LEU A 1 85 ? -16.865 12.565 4.951 1.00 85.19 85 LEU A O 1
ATOM 673 N N . ASN A 1 86 ? -16.217 12.468 7.104 1.00 86.88 86 ASN A N 1
ATOM 674 C CA . ASN A 1 86 ? -16.711 13.780 7.498 1.00 86.88 86 ASN A CA 1
ATOM 675 C C . ASN A 1 86 ? -15.944 14.295 8.725 1.00 86.88 86 ASN A C 1
ATOM 677 O O . ASN A 1 86 ? -15.474 13.504 9.539 1.00 86.88 86 ASN A O 1
ATOM 681 N N . GLY A 1 87 ? -15.872 15.613 8.886 1.00 86.56 87 GLY A N 1
ATOM 682 C CA . GLY A 1 87 ? -15.113 16.265 9.952 1.00 86.56 87 GLY A CA 1
ATOM 683 C C . GLY A 1 87 ? -13.649 16.509 9.589 1.00 86.56 87 GLY A C 1
ATOM 684 O O . GLY A 1 87 ? -13.132 16.036 8.575 1.00 86.56 87 GLY A O 1
ATOM 685 N N . GLU A 1 88 ? -12.983 17.308 10.415 1.00 84.00 88 GLU A N 1
ATOM 686 C CA . GLU A 1 88 ? -11.573 17.633 10.225 1.00 84.00 88 GLU A CA 1
ATOM 687 C C . GLU A 1 88 ? -10.666 16.517 10.763 1.00 84.00 88 GLU A C 1
ATOM 689 O O . GLU A 1 88 ? -10.972 15.933 11.808 1.00 84.00 88 GLU A O 1
ATOM 694 N N . PRO A 1 89 ? -9.517 16.248 10.114 1.00 85.00 89 PRO A N 1
ATOM 695 C CA . PRO A 1 89 ? -8.543 15.300 10.631 1.00 85.00 89 PRO A CA 1
ATOM 696 C C . PRO A 1 89 ? -8.074 15.643 12.051 1.00 85.00 89 PRO A C 1
ATOM 698 O O . PRO A 1 89 ? -7.847 16.812 12.390 1.00 85.00 89 PRO A O 1
ATOM 701 N N . PHE A 1 90 ? -7.884 14.611 12.873 1.00 84.12 90 PHE A N 1
ATOM 702 C CA . PHE A 1 90 ? -7.252 14.756 14.184 1.00 84.12 90 PHE A CA 1
ATOM 703 C C . PHE A 1 90 ? -5.738 14.896 14.035 1.00 84.12 90 PHE A C 1
ATOM 705 O O . PHE A 1 90 ? -5.124 14.254 13.173 1.00 84.12 90 PHE A O 1
ATOM 712 N N . GLN A 1 91 ? -5.125 15.723 14.881 1.00 84.25 91 GLN A N 1
ATOM 713 C CA . GLN A 1 91 ? -3.672 15.848 14.920 1.00 84.25 91 GLN A CA 1
ATOM 714 C C . GLN A 1 91 ? -3.038 14.675 15.669 1.00 84.25 91 GLN A C 1
ATOM 716 O O . GLN A 1 91 ? -3.671 13.962 16.452 1.00 84.25 91 GLN A O 1
ATOM 721 N N . LYS A 1 92 ? -1.747 14.461 15.412 1.00 79.88 92 LYS A N 1
ATOM 722 C CA . LYS A 1 92 ? -0.955 13.465 16.130 1.00 79.88 92 LYS A CA 1
ATOM 723 C C . LYS A 1 92 ? -1.019 13.732 17.641 1.00 79.88 92 LYS A C 1
ATOM 725 O O . LYS A 1 92 ? -0.983 14.879 18.068 1.00 79.88 92 LYS A O 1
ATOM 730 N N . ASP A 1 93 ? -1.089 12.657 18.421 1.00 82.94 9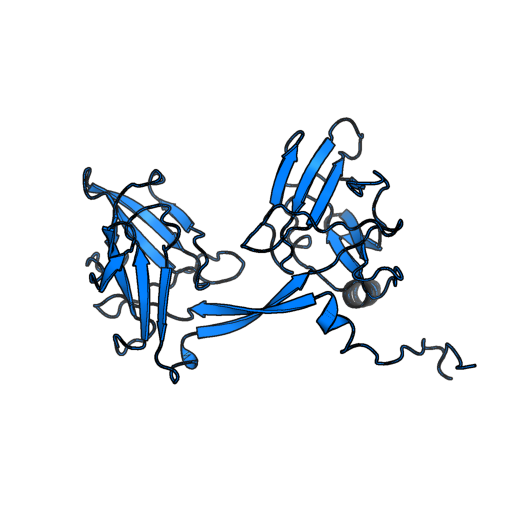3 ASP A N 1
ATOM 731 C CA . ASP A 1 93 ? -1.165 12.645 19.886 1.00 82.94 93 ASP A CA 1
ATOM 732 C C . ASP A 1 93 ? -2.493 13.129 20.501 1.00 82.94 93 ASP A C 1
ATOM 734 O O . ASP A 1 93 ? -2.654 13.059 21.723 1.00 82.94 93 ASP A O 1
ATOM 738 N N . GLU A 1 94 ? -3.483 13.524 19.690 1.00 87.00 94 GLU A N 1
ATOM 739 C CA . GLU A 1 94 ? -4.849 13.748 20.175 1.00 87.00 94 GLU A CA 1
ATOM 740 C C . GLU A 1 94 ? -5.462 12.441 20.710 1.00 87.00 94 GLU A C 1
ATOM 742 O O . GLU A 1 94 ? -5.166 11.344 20.224 1.00 87.00 94 GLU A O 1
ATOM 747 N N . ILE A 1 95 ? -6.301 12.560 21.745 1.00 88.19 95 ILE A N 1
ATOM 748 C CA . ILE A 1 95 ? -6.982 11.433 22.397 1.00 88.19 95 ILE A CA 1
ATOM 749 C C . ILE A 1 95 ? -8.469 11.524 22.079 1.00 88.19 95 ILE A C 1
ATOM 751 O O . ILE A 1 95 ? -9.121 12.531 22.377 1.00 88.19 95 ILE A O 1
ATOM 755 N N . VAL A 1 96 ? -8.996 10.453 21.496 1.00 90.69 96 VAL A N 1
ATOM 756 C CA . VAL A 1 96 ? -10.386 10.380 21.049 1.00 90.69 96 VAL A CA 1
ATOM 757 C C . VAL A 1 96 ? -11.162 9.325 21.825 1.00 90.69 96 VAL A C 1
ATOM 759 O O . VAL A 1 96 ? -10.633 8.275 22.171 1.00 90.69 96 VAL A O 1
ATOM 762 N N . ASN A 1 97 ? -12.440 9.589 22.064 1.00 91.62 97 ASN A N 1
ATOM 763 C CA . ASN A 1 97 ? -13.420 8.556 22.344 1.00 91.62 97 ASN A CA 1
ATOM 764 C C . ASN A 1 97 ? -13.870 7.949 21.020 1.00 91.62 97 ASN A C 1
ATOM 766 O O . ASN A 1 97 ? -14.038 8.666 20.031 1.00 91.62 97 ASN A O 1
ATOM 770 N N . VAL A 1 98 ? -14.095 6.641 21.015 1.00 91.69 98 VAL A N 1
ATOM 771 C CA . VAL A 1 98 ? -14.544 5.937 19.818 1.00 91.69 98 VAL A CA 1
ATOM 772 C C . VAL A 1 98 ? -15.970 5.472 20.018 1.00 91.69 98 VAL A C 1
ATOM 774 O O . VAL A 1 98 ? -16.259 4.747 20.968 1.00 91.69 98 VAL A O 1
ATOM 777 N N . LEU A 1 99 ? -16.858 5.909 19.135 1.00 94.56 99 LEU A N 1
ATOM 778 C CA . LEU A 1 99 ? -18.291 5.681 19.230 1.00 94.56 99 LEU A CA 1
ATOM 779 C C . LEU A 1 99 ? -18.782 4.833 18.055 1.00 94.56 99 LEU A C 1
ATOM 781 O O . LEU A 1 99 ? -18.268 4.918 16.934 1.00 94.56 99 LEU A O 1
ATOM 785 N N . CYS A 1 100 ? -19.824 4.043 18.307 1.00 95.25 100 CYS A N 1
ATOM 786 C CA . CYS A 1 100 ? -20.546 3.333 17.258 1.00 95.25 100 CYS A CA 1
ATOM 787 C C . CYS A 1 100 ? -21.291 4.331 16.346 1.00 95.25 100 CYS A C 1
ATOM 789 O O . CYS A 1 100 ? -22.038 5.165 16.861 1.00 95.25 100 CYS A O 1
ATOM 791 N N . PRO A 1 101 ? -21.184 4.228 15.009 1.00 94.00 101 PRO A N 1
ATOM 792 C CA . PRO A 1 101 ? -21.889 5.124 14.091 1.00 94.00 101 PRO A CA 1
ATOM 793 C C . PRO A 1 101 ? -23.418 4.975 14.158 1.00 94.00 101 PRO A C 1
ATOM 795 O O . PRO A 1 101 ? -24.143 5.930 13.892 1.00 94.00 101 PRO A O 1
ATOM 798 N N . THR A 1 102 ? -23.914 3.800 14.560 1.00 94.62 102 THR A N 1
ATOM 799 C CA . THR A 1 102 ? -25.352 3.492 14.610 1.00 94.62 102 THR A CA 1
ATOM 800 C C . THR A 1 102 ? -25.994 3.909 15.931 1.00 94.62 102 THR A C 1
ATOM 802 O O . THR A 1 102 ? -26.991 4.626 15.929 1.00 94.62 102 THR A O 1
ATOM 805 N N . CYS A 1 103 ? -25.445 3.473 17.071 1.00 94.88 103 CYS A N 1
ATOM 806 C CA . CYS A 1 103 ? -26.046 3.735 18.385 1.00 94.88 103 CYS A CA 1
ATOM 807 C C . CYS A 1 103 ? -25.350 4.827 19.199 1.00 94.88 103 CYS A C 1
ATOM 809 O O . CYS A 1 103 ? -25.848 5.178 20.263 1.00 94.88 103 CYS A O 1
ATOM 811 N N . ARG A 1 104 ? -24.213 5.355 18.727 1.00 94.19 104 ARG A N 1
ATOM 812 C CA . ARG A 1 104 ? -23.386 6.376 19.402 1.00 94.19 104 ARG A CA 1
ATOM 813 C C . ARG A 1 104 ? -22.840 5.992 20.777 1.00 94.19 104 ARG A C 1
ATOM 815 O O . ARG A 1 104 ? -22.180 6.808 21.412 1.00 94.19 104 ARG A O 1
ATOM 822 N N . GLU A 1 105 ? -23.056 4.753 21.204 1.00 93.56 105 GLU A N 1
ATOM 823 C CA . GLU A 1 105 ? -22.454 4.210 22.415 1.00 93.56 105 GLU A CA 1
ATOM 824 C C . GLU A 1 105 ? -20.932 4.164 22.254 1.00 93.56 105 GLU A C 1
ATOM 826 O O . GLU A 1 105 ? -20.423 3.783 21.190 1.00 93.56 105 GLU A O 1
ATOM 831 N N . ALA A 1 106 ? -20.215 4.549 23.308 1.00 92.00 106 ALA A N 1
ATOM 832 C CA . ALA A 1 106 ? -18.767 4.446 23.334 1.00 92.00 106 ALA A CA 1
ATOM 833 C C . ALA A 1 106 ? -18.340 2.977 23.341 1.00 92.00 106 ALA A C 1
ATOM 835 O O . ALA A 1 106 ? -18.943 2.133 24.008 1.00 92.00 106 ALA A O 1
ATOM 836 N N . LEU A 1 107 ? -17.279 2.666 22.603 1.00 91.81 107 LEU A N 1
ATOM 837 C CA . LEU A 1 107 ? -16.688 1.341 22.670 1.00 91.81 107 LEU A CA 1
ATOM 838 C C . LEU A 1 107 ? -16.125 1.074 24.076 1.00 91.81 107 LEU A C 1
ATOM 840 O O . LEU A 1 107 ? -15.707 2.009 24.768 1.00 91.81 107 LEU A O 1
ATOM 844 N N . PRO A 1 108 ? -16.087 -0.191 24.521 1.00 89.25 108 PRO A N 1
ATOM 845 C CA . PRO A 1 108 ? -15.578 -0.540 25.829 1.00 89.25 108 PRO A CA 1
ATOM 846 C C . PRO A 1 108 ? -14.071 -0.330 25.873 1.00 89.25 108 PRO A C 1
ATOM 848 O O . PRO A 1 108 ? -13.344 -0.575 24.908 1.00 89.25 108 PRO A O 1
ATOM 851 N N . ASN A 1 109 ? -13.612 0.084 27.041 1.00 87.25 109 ASN A N 1
ATOM 852 C CA . ASN A 1 109 ? -12.205 0.201 27.360 1.00 87.25 109 ASN A CA 1
ATOM 853 C C . ASN A 1 109 ? -11.664 -1.174 27.767 1.00 87.25 109 ASN A C 1
ATOM 855 O O . ASN A 1 109 ? -12.200 -1.797 28.684 1.00 87.25 109 ASN A O 1
ATOM 859 N N . HIS A 1 110 ? -10.626 -1.649 27.085 1.00 82.00 110 HIS A N 1
ATOM 860 C CA . HIS A 1 110 ? -9.998 -2.934 27.388 1.00 82.00 110 HIS A CA 1
ATOM 861 C C . 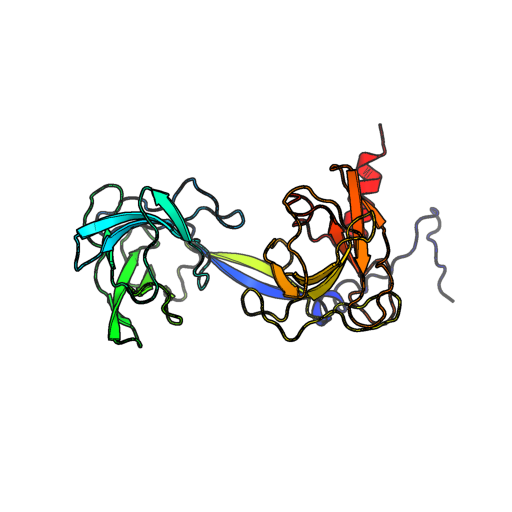HIS A 1 110 ? -8.869 -2.816 28.419 1.00 82.00 110 HIS A C 1
ATOM 863 O O . HIS A 1 110 ? -8.587 -3.764 29.149 1.00 82.00 110 HIS A O 1
ATOM 869 N N . GLY A 1 111 ? -8.209 -1.660 28.487 1.00 83.31 111 GLY A N 1
ATOM 870 C CA . GLY A 1 111 ? -7.020 -1.465 29.305 1.00 83.31 111 GLY A CA 1
ATOM 871 C C . GLY A 1 111 ? -6.203 -0.258 28.866 1.00 83.31 111 GLY A C 1
ATOM 872 O O . GLY A 1 111 ? -6.700 0.635 28.183 1.00 83.31 111 GLY A O 1
ATOM 873 N N . LEU A 1 112 ? -4.940 -0.214 29.289 1.00 83.69 112 LEU A N 1
ATOM 874 C CA . LEU A 1 112 ? -3.995 0.824 28.887 1.00 83.69 112 LEU A CA 1
ATOM 875 C C . LEU A 1 112 ? -3.060 0.296 27.802 1.00 83.69 112 LEU A C 1
ATOM 877 O O . LEU A 1 112 ? -2.394 -0.724 27.980 1.00 83.69 112 LEU A O 1
ATOM 881 N N . CYS A 1 113 ? -2.957 1.061 26.725 1.00 79.94 113 CYS A N 1
ATOM 882 C CA . CYS A 1 113 ? -1.883 0.970 25.761 1.00 79.94 113 CYS A CA 1
ATOM 883 C C . CYS A 1 113 ? -0.538 1.266 26.442 1.00 79.94 113 CYS A C 1
ATOM 885 O O . CYS A 1 113 ? -0.458 2.000 27.431 1.00 79.94 113 CYS A O 1
ATOM 887 N N . GLU A 1 114 ? 0.555 0.803 25.841 1.00 78.56 114 GLU A N 1
ATOM 888 C CA . GLU A 1 114 ? 1.927 1.102 26.280 1.00 78.56 114 GLU A CA 1
ATOM 889 C C . GLU A 1 114 ? 2.238 2.604 26.294 1.00 78.56 114 GLU A C 1
ATOM 891 O O . GLU A 1 114 ? 3.068 3.061 27.074 1.00 78.56 114 GLU A O 1
ATOM 896 N N . CYS A 1 115 ? 1.539 3.399 25.477 1.00 77.50 115 CYS A N 1
ATOM 897 C CA . CYS A 1 115 ? 1.676 4.854 25.495 1.00 77.50 115 CYS A CA 1
ATOM 898 C C . CYS A 1 115 ? 0.941 5.535 26.669 1.00 77.50 115 CYS A C 1
ATOM 900 O O . CYS A 1 115 ? 0.914 6.768 26.735 1.00 77.50 115 CYS A O 1
ATOM 902 N N . GLY A 1 116 ? 0.309 4.756 27.555 1.00 83.56 116 GLY A N 1
ATOM 903 C CA . GLY A 1 116 ? -0.407 5.220 28.745 1.00 83.56 116 GLY A CA 1
ATOM 904 C C . GLY A 1 116 ? -1.829 5.727 28.491 1.00 83.56 116 GLY A C 1
ATOM 905 O O . GLY A 1 116 ? -2.397 6.377 29.362 1.00 83.56 116 GLY A O 1
ATOM 906 N N . VAL A 1 117 ? -2.398 5.472 27.309 1.00 85.75 117 VAL A N 1
ATOM 907 C CA . VAL A 1 117 ? -3.774 5.864 26.941 1.00 85.75 117 VAL A CA 1
ATOM 908 C C . VAL A 1 117 ? -4.632 4.615 26.806 1.00 85.75 117 VAL A C 1
ATOM 910 O O . VAL A 1 117 ? -4.101 3.538 26.575 1.00 85.75 117 VAL A O 1
ATOM 913 N N . HIS A 1 118 ? -5.943 4.741 26.964 1.00 86.69 118 HIS A N 1
ATOM 914 C CA . HIS A 1 118 ? -6.865 3.621 26.853 1.00 86.69 118 HIS A CA 1
ATOM 915 C C . HIS A 1 118 ? -6.896 2.972 25.462 1.00 86.69 118 HIS A C 1
ATOM 917 O O . HIS A 1 118 ? -6.871 3.667 24.443 1.00 86.69 118 HIS A O 1
ATOM 923 N N . ASP A 1 119 ? -6.988 1.643 25.454 1.00 85.06 119 ASP A N 1
ATOM 924 C CA . ASP A 1 119 ? -7.302 0.848 24.269 1.00 85.06 119 ASP A CA 1
ATOM 925 C C . ASP A 1 119 ? -8.813 0.587 24.224 1.00 85.06 119 ASP A C 1
ATOM 927 O O . ASP A 1 119 ? -9.408 0.110 25.196 1.00 85.06 119 ASP A O 1
ATOM 931 N N . TYR A 1 120 ? -9.436 0.896 23.090 1.00 87.38 120 TYR A N 1
ATOM 932 C CA . TYR A 1 120 ? -10.831 0.569 22.811 1.00 87.38 120 TYR A CA 1
ATOM 933 C C . TYR A 1 120 ? -10.937 -0.793 22.149 1.00 87.38 120 TYR A C 1
ATOM 935 O O . TYR A 1 120 ? -10.040 -1.179 21.403 1.00 87.38 120 TYR A O 1
ATOM 943 N N . LEU A 1 121 ? -12.039 -1.500 22.398 1.00 88.06 121 LEU A N 1
ATOM 944 C CA . LEU A 1 121 ? -12.294 -2.813 21.812 1.00 88.06 121 LEU A CA 1
ATOM 945 C C . LEU A 1 121 ? -13.566 -2.846 20.966 1.00 88.06 121 LEU A C 1
ATOM 947 O O . LEU A 1 121 ? -14.562 -2.198 21.277 1.00 88.06 121 LEU A O 1
ATOM 951 N N . PHE A 1 122 ? -13.545 -3.652 19.915 1.00 87.38 122 PHE A N 1
ATOM 952 C CA . PHE A 1 122 ? -14.740 -4.079 19.195 1.00 87.38 122 PHE A CA 1
ATOM 953 C C . PHE A 1 122 ? -14.703 -5.591 18.992 1.00 87.38 122 PHE A C 1
ATOM 955 O O . PHE A 1 122 ? -13.641 -6.215 19.021 1.00 87.38 122 PHE A O 1
ATOM 962 N N . PHE A 1 123 ? -15.878 -6.178 18.805 1.00 89.00 123 PHE A N 1
ATOM 963 C CA . PHE A 1 123 ? -16.041 -7.621 18.693 1.00 89.00 123 PHE A CA 1
ATOM 964 C C . PHE A 1 123 ? -15.977 -8.041 17.233 1.00 89.00 123 PHE A C 1
ATOM 966 O O . PHE A 1 123 ? -16.458 -7.325 16.362 1.00 89.00 123 PHE A O 1
ATOM 973 N N . LEU A 1 124 ? -15.393 -9.198 16.951 1.00 85.44 124 LEU A N 1
ATOM 974 C CA . LEU A 1 124 ? -15.293 -9.728 15.589 1.00 85.44 124 LEU A CA 1
ATOM 975 C C . LEU A 1 124 ? -16.439 -10.696 15.265 1.00 85.44 124 LEU A C 1
ATOM 977 O O . LEU A 1 124 ? -16.639 -11.054 14.105 1.00 85.44 124 LEU A O 1
ATOM 981 N N . ASP A 1 125 ? -17.226 -11.083 16.274 1.00 83.81 125 ASP A N 1
ATOM 982 C CA . ASP A 1 125 ? -18.415 -11.918 16.143 1.00 83.81 125 ASP A CA 1
ATOM 983 C C . ASP A 1 125 ? -19.653 -11.293 16.815 1.00 83.81 125 ASP A C 1
ATOM 985 O O . ASP A 1 125 ? -19.563 -10.377 17.633 1.00 83.81 125 ASP A O 1
ATOM 989 N N . GLN A 1 126 ? -20.838 -11.806 16.471 1.00 81.94 126 GLN A N 1
ATOM 990 C CA . GLN A 1 126 ? -22.100 -11.393 17.101 1.00 81.94 126 GLN A CA 1
ATOM 991 C C . GLN A 1 126 ? -22.322 -12.008 18.488 1.00 81.94 126 GLN A C 1
ATOM 993 O O . GLN A 1 126 ? -23.288 -11.654 19.161 1.00 81.94 126 GLN A O 1
ATOM 998 N N . LYS A 1 127 ? -21.465 -12.941 18.924 1.00 82.25 127 LYS A N 1
ATOM 999 C CA . LYS A 1 127 ? -21.530 -13.476 20.290 1.00 82.25 127 LYS A CA 1
ATOM 1000 C C . LYS A 1 127 ? -20.975 -12.471 21.296 1.00 82.25 127 LYS A C 1
ATOM 1002 O O . LYS A 1 127 ? -21.229 -12.631 22.487 1.00 82.25 127 LYS A O 1
ATOM 1007 N N . LEU A 1 128 ? -20.262 -11.448 20.813 1.00 81.75 128 LEU A N 1
ATOM 1008 C CA . LEU A 1 128 ? -19.631 -10.404 21.612 1.00 81.75 128 LEU A CA 1
ATOM 1009 C C . LEU A 1 128 ? -18.646 -11.010 22.618 1.00 81.75 128 LEU A C 1
ATOM 1011 O O . LEU A 1 128 ? -18.559 -10.592 23.774 1.00 81.75 128 LEU A O 1
ATOM 1015 N N . SER A 1 129 ? -17.925 -12.045 22.175 1.00 78.06 129 SER A N 1
ATOM 1016 C CA . SER A 1 129 ? -16.936 -12.718 23.008 1.00 78.06 129 SER A CA 1
ATOM 1017 C C . SER A 1 129 ? -15.655 -11.896 23.089 1.00 78.06 129 SER A C 1
ATOM 1019 O O . SER A 1 129 ? -15.096 -11.489 22.072 1.00 78.06 129 SER A O 1
ATOM 1021 N N . MET A 1 130 ? -15.136 -11.709 24.303 1.00 74.12 130 MET A N 1
ATOM 1022 C CA . MET A 1 130 ? -13.827 -11.080 24.524 1.00 74.12 130 MET A CA 1
ATOM 1023 C C . MET A 1 130 ? -12.673 -11.881 23.907 1.00 74.12 130 MET A C 1
ATOM 1025 O O . MET A 1 130 ? -11.628 -11.311 23.606 1.00 74.12 130 MET A O 1
ATOM 1029 N N . ASP A 1 131 ? -12.879 -13.181 23.684 1.00 71.12 131 ASP A N 1
ATOM 1030 C CA . ASP A 1 131 ? -11.913 -14.074 23.037 1.00 71.12 131 ASP A CA 1
ATOM 1031 C C . ASP A 1 131 ? -11.848 -13.884 21.508 1.00 71.12 131 ASP A C 1
ATOM 1033 O O . ASP A 1 131 ? -10.982 -14.454 20.841 1.00 71.12 131 ASP A O 1
ATOM 1037 N N . CYS A 1 132 ? -12.762 -13.078 20.960 1.00 77.81 132 CYS A N 1
ATOM 1038 C CA . CYS A 1 132 ? -12.906 -12.788 19.542 1.00 77.81 132 CYS A CA 1
ATOM 1039 C C . CYS A 1 132 ? -13.094 -11.272 19.348 1.00 77.81 132 CYS A C 1
ATOM 1041 O O . CYS A 1 132 ? -14.142 -10.797 18.903 1.00 77.81 132 CYS A O 1
ATOM 1043 N N . ALA A 1 133 ? -12.070 -10.500 19.722 1.00 82.44 133 ALA A N 1
ATOM 1044 C CA . ALA A 1 133 ? -12.103 -9.041 19.730 1.00 82.44 133 ALA A CA 1
ATOM 1045 C C . ALA A 1 133 ? -10.796 -8.429 19.203 1.00 82.44 133 ALA A C 1
ATOM 1047 O O . ALA A 1 133 ? -9.715 -9.017 19.267 1.00 82.44 133 ALA A O 1
ATOM 1048 N N . GLN A 1 134 ? -10.878 -7.202 18.705 1.00 82.62 134 GLN A N 1
ATOM 1049 C CA . GLN A 1 134 ? -9.703 -6.412 18.350 1.00 82.62 134 GLN A CA 1
ATOM 1050 C C . GLN A 1 134 ? -9.673 -5.142 19.185 1.00 82.62 134 GLN A C 1
ATOM 1052 O O . GLN A 1 134 ? -10.704 -4.505 19.408 1.00 82.62 134 GLN A O 1
ATOM 1057 N N . THR A 1 135 ? -8.476 -4.783 19.641 1.00 82.56 135 THR A N 1
ATOM 1058 C CA . THR A 1 135 ? -8.230 -3.572 20.410 1.00 82.56 135 THR A CA 1
ATOM 1059 C C . THR A 1 135 ? -7.394 -2.584 19.610 1.00 82.56 135 THR A C 1
ATOM 1061 O O . THR A 1 135 ? -6.574 -2.960 18.764 1.00 82.56 135 THR A O 1
ATOM 1064 N N . PHE A 1 136 ? -7.609 -1.296 19.851 1.00 83.50 136 PHE A N 1
ATOM 1065 C CA . PHE A 1 136 ? -6.815 -0.236 19.247 1.00 83.50 136 PHE A CA 1
ATOM 1066 C C . PHE A 1 136 ? -6.709 0.984 20.159 1.00 83.50 136 PHE A C 1
ATOM 1068 O O . PHE A 1 136 ? -7.603 1.281 20.952 1.00 83.50 136 PHE A O 1
ATOM 1075 N N . CYS A 1 137 ? -5.600 1.704 20.023 1.00 83.12 137 CYS A N 1
ATOM 1076 C CA . CYS A 1 137 ? -5.261 2.810 20.904 1.00 83.12 137 CYS A CA 1
ATOM 1077 C C . CYS A 1 137 ? -6.069 4.066 20.574 1.00 83.12 137 CYS A C 1
ATOM 1079 O O . CYS A 1 137 ? -6.143 4.499 19.421 1.00 83.12 137 CYS A O 1
ATOM 1081 N N . ALA A 1 138 ? -6.600 4.707 21.616 1.00 85.44 138 ALA A N 1
ATOM 1082 C CA . ALA A 1 138 ? -7.331 5.966 21.513 1.00 85.44 138 ALA A CA 1
ATOM 1083 C C . ALA A 1 138 ? -6.453 7.175 21.137 1.00 85.44 138 ALA A C 1
ATOM 1085 O O . ALA A 1 138 ? -6.975 8.253 20.851 1.00 85.44 138 ALA A O 1
ATOM 1086 N N . ARG A 1 139 ? -5.121 7.035 21.164 1.00 84.31 139 ARG A N 1
ATOM 1087 C CA . ARG A 1 139 ? -4.194 8.098 20.759 1.00 84.31 139 ARG A CA 1
ATOM 1088 C C . ARG A 1 139 ? -3.938 8.052 19.256 1.00 84.31 139 ARG A C 1
ATOM 1090 O O . ARG A 1 139 ? -3.433 7.063 18.717 1.00 84.31 139 ARG A O 1
ATOM 1097 N N . ILE A 1 140 ? -4.185 9.168 18.581 1.00 81.62 140 ILE A N 1
ATOM 1098 C CA . ILE A 1 140 ? -3.926 9.316 17.150 1.00 81.62 140 ILE A CA 1
ATOM 1099 C C . ILE A 1 140 ? -2.419 9.250 16.869 1.00 81.62 140 ILE A C 1
ATOM 1101 O O . ILE A 1 140 ? -1.633 10.036 17.391 1.00 81.62 140 ILE A O 1
ATOM 1105 N N . GLY A 1 141 ? -2.011 8.304 16.018 1.00 71.25 141 GLY A N 1
ATOM 1106 C CA . GLY A 1 141 ? -0.609 8.113 15.628 1.00 71.25 141 GLY A CA 1
ATOM 1107 C C . GLY A 1 141 ? 0.217 7.247 16.586 1.00 71.25 141 GLY A C 1
ATOM 1108 O O . GLY A 1 141 ? 1.443 7.237 16.476 1.00 71.25 141 GLY A O 1
ATOM 1109 N N . CYS A 1 142 ? -0.418 6.520 17.514 1.00 73.44 142 CYS A N 1
ATOM 1110 C CA . CYS A 1 142 ? 0.276 5.532 18.339 1.00 73.44 142 CYS A CA 1
ATOM 1111 C C . CYS A 1 142 ? 0.811 4.368 17.484 1.00 73.44 142 CYS A C 1
ATOM 1113 O O . CYS A 1 142 ? 0.057 3.745 16.739 1.00 73.44 142 CYS A O 1
ATOM 1115 N N . VAL A 1 143 ? 2.102 4.052 17.626 1.00 65.75 143 VAL A N 1
ATOM 1116 C CA . VAL A 1 143 ? 2.771 2.956 16.896 1.00 65.75 143 VAL A CA 1
ATOM 1117 C C . VAL A 1 143 ? 2.402 1.566 17.417 1.00 65.75 143 VAL A C 1
ATOM 1119 O O . VAL A 1 143 ? 2.430 0.607 16.656 1.00 65.75 143 VAL A O 1
ATOM 1122 N N . SER A 1 144 ? 1.984 1.456 18.681 1.00 65.56 144 SER A N 1
ATOM 1123 C CA . SER A 1 144 ? 1.450 0.217 19.272 1.00 65.56 144 SER A CA 1
ATOM 1124 C C . SER A 1 144 ? -0.045 0.022 18.946 1.00 65.56 144 SER A C 1
ATOM 1126 O O . SER A 1 144 ? -0.743 -0.712 19.639 1.00 65.56 144 SER A O 1
ATOM 1128 N N . GLY A 1 145 ? -0.550 0.746 17.938 1.00 55.47 145 GLY A N 1
ATOM 1129 C CA . GLY A 1 145 ? -1.925 1.237 17.854 1.00 55.47 145 GLY A CA 1
ATOM 1130 C C . GLY A 1 145 ? -3.031 0.223 17.577 1.00 55.47 145 GLY A C 1
ATOM 1131 O O . GLY A 1 145 ? -4.187 0.600 17.727 1.00 55.47 145 GLY A O 1
ATOM 1132 N N . SER A 1 146 ? -2.734 -1.026 17.215 1.00 58.62 146 SER A N 1
ATOM 1133 C CA . SER A 1 146 ? -3.749 -2.085 17.144 1.00 58.62 146 SER A CA 1
ATOM 1134 C C . SER A 1 146 ? -3.188 -3.418 17.632 1.00 58.62 146 SER A C 1
ATOM 1136 O O . SER A 1 146 ? -2.087 -3.817 17.253 1.00 58.62 146 SER A O 1
ATOM 1138 N N . LYS A 1 147 ? -3.940 -4.099 18.500 1.00 59.81 147 LYS A N 1
ATOM 1139 C CA . LYS A 1 147 ? -3.621 -5.436 19.005 1.00 59.81 147 LYS A CA 1
ATOM 1140 C C . LYS A 1 147 ? -4.814 -6.343 18.736 1.00 59.81 147 LYS A C 1
ATOM 1142 O O . LYS A 1 147 ? -5.963 -6.007 19.007 1.00 59.81 147 LYS A O 1
ATOM 1147 N N . LEU A 1 148 ? -4.542 -7.500 18.152 1.00 56.56 148 LEU A N 1
ATOM 1148 C CA . LEU A 1 148 ? -5.568 -8.485 17.857 1.00 56.56 148 LEU A CA 1
ATOM 1149 C C . LEU A 1 148 ? -5.616 -9.528 18.975 1.00 56.56 148 LEU A C 1
ATOM 1151 O O . LEU A 1 148 ? -4.583 -10.112 19.306 1.00 56.56 148 LEU A O 1
ATOM 1155 N N . HIS A 1 149 ? -6.805 -9.781 19.521 1.00 57.12 149 HIS A N 1
ATOM 1156 C CA . HIS A 1 149 ? -7.034 -10.814 20.525 1.00 57.12 149 HIS A CA 1
ATOM 1157 C C . HIS A 1 149 ? -7.899 -11.920 19.912 1.00 57.12 149 HIS A C 1
ATOM 1159 O O . HIS A 1 149 ? -9.115 -11.789 19.797 1.00 57.12 149 HIS A O 1
ATOM 1165 N N . LEU A 1 150 ? -7.251 -13.009 19.498 1.00 54.84 150 LEU A N 1
ATOM 1166 C CA . LEU A 1 150 ? -7.929 -14.216 19.032 1.00 54.84 150 LEU A CA 1
ATOM 1167 C C . LEU A 1 150 ? -7.595 -15.400 19.926 1.00 54.84 150 LEU A C 1
ATOM 1169 O O . LEU A 1 150 ? -6.419 -15.674 20.195 1.00 54.84 150 LEU A O 1
ATOM 1173 N N . SER A 1 151 ? -8.618 -16.169 20.281 1.00 48.88 151 SER A N 1
ATOM 1174 C CA . SER A 1 151 ? -8.434 -17.576 20.612 1.00 48.88 151 SER A CA 1
ATOM 1175 C C . SER A 1 151 ? -8.029 -18.367 19.354 1.00 48.88 151 SER A C 1
ATOM 1177 O O . SER A 1 151 ? -8.362 -18.000 18.227 1.00 48.88 151 SER A O 1
ATOM 1179 N N . ARG A 1 152 ? -7.271 -19.458 19.526 1.00 44.78 152 ARG A N 1
ATOM 1180 C CA . ARG A 1 152 ? -6.699 -20.261 18.423 1.00 44.78 152 ARG A CA 1
ATOM 1181 C C . ARG A 1 152 ? -7.736 -20.894 17.478 1.00 44.78 152 ARG A C 1
ATOM 1183 O O . ARG A 1 152 ? -7.328 -21.367 16.419 1.00 44.78 152 ARG A O 1
ATOM 1190 N N . ASP A 1 153 ? -9.022 -20.876 17.826 1.00 43.97 153 ASP A N 1
ATOM 1191 C CA . ASP A 1 153 ? -10.065 -21.644 17.137 1.00 43.97 153 ASP A CA 1
ATOM 1192 C C . ASP A 1 153 ? -11.019 -20.793 16.266 1.00 43.97 153 ASP A C 1
ATOM 1194 O O . ASP A 1 153 ? -11.774 -21.352 15.472 1.00 43.97 153 ASP A O 1
ATOM 1198 N N . ASP A 1 154 ? -10.942 -19.455 16.304 1.00 52.41 154 ASP A N 1
ATOM 1199 C CA . ASP A 1 154 ? -11.885 -18.558 15.604 1.00 52.41 154 ASP A CA 1
ATOM 1200 C C . ASP A 1 154 ? -11.356 -18.020 14.255 1.00 52.41 154 ASP A C 1
ATOM 1202 O O . ASP A 1 154 ? -11.517 -16.854 13.892 1.00 52.41 154 ASP A O 1
ATOM 1206 N N . ALA A 1 155 ? -10.750 -18.890 13.441 1.00 51.94 155 ALA A N 1
ATOM 1207 C CA . ALA A 1 155 ? -10.265 -18.548 12.095 1.00 51.94 155 ALA A CA 1
ATOM 1208 C C . ALA A 1 155 ? -11.383 -18.179 11.086 1.00 51.94 155 ALA A C 1
ATOM 1210 O O . ALA A 1 155 ? -11.092 -17.818 9.949 1.00 51.94 155 ALA A O 1
ATOM 1211 N N . SER A 1 156 ? -12.668 -18.265 11.457 1.00 57.34 156 SER A N 1
ATOM 1212 C CA . SER A 1 156 ? -13.789 -17.938 10.561 1.00 57.34 156 SER A CA 1
ATOM 1213 C C . SER A 1 156 ? -14.064 -16.439 10.418 1.00 57.34 156 SER A C 1
ATOM 1215 O O . SER A 1 156 ? -14.673 -16.034 9.427 1.00 57.34 156 SER A O 1
ATOM 1217 N N . VAL A 1 157 ? -13.638 -15.615 11.384 1.00 60.06 157 VAL A N 1
ATOM 1218 C CA . VAL A 1 157 ? -13.869 -14.154 11.375 1.00 60.06 157 VAL A CA 1
ATOM 1219 C C . VAL A 1 157 ? -12.735 -13.363 10.720 1.00 60.06 157 VAL A C 1
ATOM 1221 O O . VAL A 1 157 ? -12.894 -12.178 10.422 1.00 60.06 157 VAL A O 1
ATOM 1224 N N . ILE A 1 158 ? -11.605 -14.022 10.458 1.00 57.53 158 ILE A N 1
ATOM 1225 C CA . ILE A 1 158 ? -10.429 -13.431 9.827 1.00 57.53 158 ILE A CA 1
ATOM 1226 C C . ILE A 1 158 ? -10.084 -14.201 8.566 1.00 57.53 158 ILE A C 1
ATOM 1228 O O . ILE A 1 158 ? -9.916 -15.416 8.578 1.00 57.53 158 ILE A O 1
ATOM 1232 N N . GLU A 1 159 ? -9.954 -13.481 7.459 1.00 60.28 159 GLU A N 1
ATOM 1233 C CA . GLU A 1 159 ? -9.359 -14.036 6.255 1.00 60.28 159 GLU A CA 1
ATOM 1234 C C . GLU A 1 159 ? -7.844 -13.925 6.351 1.00 60.28 159 GLU A C 1
ATOM 1236 O O . GLU A 1 159 ? -7.309 -12.821 6.451 1.00 60.28 159 GLU A O 1
ATOM 1241 N N . GLN A 1 160 ? -7.143 -15.055 6.302 1.00 52.19 160 GLN A N 1
ATOM 1242 C CA . GLN A 1 160 ? -5.723 -15.024 5.987 1.00 52.19 160 GLN A CA 1
ATOM 1243 C C . GLN A 1 160 ? -5.576 -14.802 4.490 1.00 52.19 160 GLN A C 1
ATOM 1245 O O . GLN A 1 160 ? -5.883 -15.676 3.681 1.00 52.19 160 GLN A O 1
ATOM 1250 N N . MET A 1 161 ? -5.107 -13.619 4.129 1.00 53.66 161 MET A N 1
ATOM 1251 C CA . MET A 1 161 ? -4.823 -13.263 2.755 1.00 53.66 161 MET A CA 1
ATOM 1252 C C . MET A 1 161 ? -3.340 -13.433 2.487 1.00 53.66 161 MET A C 1
ATOM 1254 O O . MET A 1 161 ? -2.489 -12.870 3.178 1.00 53.66 161 MET A O 1
ATOM 1258 N N . GLU A 1 162 ? -3.030 -14.244 1.480 1.00 57.97 162 GLU A N 1
ATOM 1259 C CA . GLU A 1 162 ? -1.670 -14.373 0.975 1.00 57.97 162 GLU A CA 1
ATOM 1260 C C . GLU A 1 162 ? -1.311 -13.100 0.204 1.00 57.97 162 GLU A C 1
ATOM 1262 O O . GLU A 1 162 ? -1.668 -12.927 -0.962 1.00 57.97 162 GLU A O 1
ATOM 1267 N N . SER A 1 163 ? -0.586 -12.201 0.859 1.00 65.94 163 SER A N 1
ATOM 1268 C CA . SER A 1 163 ? 0.131 -11.136 0.173 1.00 65.94 163 SER A CA 1
ATOM 1269 C C . SER A 1 163 ? 1.495 -11.655 -0.274 1.00 65.94 163 SER A C 1
ATOM 1271 O O . SER A 1 163 ? 2.099 -12.530 0.349 1.00 65.94 163 SER A O 1
ATOM 1273 N N . HIS A 1 164 ? 1.967 -11.156 -1.406 1.00 74.56 164 HIS A N 1
ATOM 1274 C CA . HIS A 1 164 ? 3.263 -11.525 -1.950 1.00 74.56 164 HIS A CA 1
ATOM 1275 C C . HIS A 1 164 ? 4.167 -10.301 -1.841 1.00 74.56 164 HIS A C 1
ATOM 1277 O O . HIS A 1 164 ? 3.782 -9.219 -2.271 1.00 74.56 164 HIS A O 1
ATOM 1283 N N . VAL A 1 165 ? 5.348 -10.453 -1.251 1.00 81.94 165 VAL A N 1
ATOM 1284 C CA . VAL A 1 165 ? 6.303 -9.356 -1.058 1.00 81.94 165 VAL A CA 1
ATOM 1285 C C . VAL A 1 165 ? 7.554 -9.640 -1.868 1.00 81.94 165 VAL A C 1
ATOM 1287 O O . VAL A 1 165 ? 8.178 -10.688 -1.705 1.00 81.94 165 VAL A O 1
ATOM 1290 N N . VAL A 1 166 ? 7.930 -8.703 -2.731 1.00 85.56 166 VAL A N 1
ATOM 1291 C CA . VAL A 1 166 ? 9.163 -8.743 -3.517 1.00 85.56 166 VAL A CA 1
ATOM 1292 C C . VAL A 1 166 ? 10.355 -8.521 -2.586 1.00 85.56 166 VAL A C 1
ATOM 1294 O O . VAL A 1 166 ? 10.534 -7.443 -2.032 1.00 85.56 166 VAL A O 1
ATOM 1297 N N . THR A 1 167 ? 11.192 -9.538 -2.406 1.00 87.56 167 THR A N 1
ATOM 1298 C CA . THR A 1 167 ? 12.400 -9.464 -1.564 1.00 87.56 167 THR A CA 1
ATOM 1299 C C . THR A 1 167 ? 13.673 -9.226 -2.371 1.00 87.56 167 THR A C 1
ATOM 1301 O O . THR A 1 167 ? 14.717 -8.926 -1.792 1.00 87.56 167 THR A O 1
ATOM 1304 N N . ALA A 1 168 ? 13.602 -9.345 -3.698 1.00 89.62 168 ALA A N 1
ATOM 1305 C CA . ALA A 1 168 ? 14.700 -9.067 -4.613 1.00 89.62 168 ALA A CA 1
ATOM 1306 C C . ALA A 1 168 ? 14.178 -8.461 -5.921 1.00 89.62 168 ALA A C 1
ATOM 1308 O O . ALA A 1 168 ? 13.163 -8.895 -6.460 1.00 89.62 168 ALA A O 1
ATOM 1309 N N . GLY A 1 169 ? 14.895 -7.468 -6.441 1.00 92.12 169 GLY A N 1
ATOM 1310 C CA . GLY A 1 169 ? 14.597 -6.817 -7.710 1.00 92.12 169 GLY A CA 1
ATOM 1311 C C . GLY A 1 169 ? 15.884 -6.301 -8.337 1.00 92.12 169 GLY A C 1
ATOM 1312 O O . GLY A 1 169 ? 16.714 -5.736 -7.627 1.00 92.12 169 GLY A O 1
ATOM 1313 N N . TYR A 1 170 ? 16.062 -6.499 -9.639 1.00 95.00 170 TYR A N 1
ATOM 1314 C CA . TYR A 1 170 ? 17.274 -6.155 -10.375 1.00 95.00 170 TYR A CA 1
ATOM 1315 C C . TYR A 1 170 ? 16.942 -5.456 -11.694 1.00 95.00 170 TYR A C 1
ATOM 1317 O O . TYR A 1 170 ? 15.998 -5.838 -12.386 1.00 95.00 170 TYR A O 1
ATOM 1325 N N . CYS A 1 171 ? 17.725 -4.444 -12.070 1.00 96.38 171 CYS A N 1
ATOM 1326 C CA . CYS A 1 171 ? 17.648 -3.869 -13.417 1.00 96.38 171 CYS A CA 1
ATOM 1327 C C . CYS A 1 171 ? 18.372 -4.748 -14.454 1.00 96.38 171 CYS A C 1
ATOM 1329 O O . CYS A 1 171 ? 19.035 -5.720 -14.096 1.00 96.38 171 CYS A O 1
ATOM 1331 N N . SER A 1 172 ? 18.314 -4.373 -15.736 1.00 94.56 172 SER A N 1
ATOM 1332 C CA . SER A 1 172 ? 19.005 -5.072 -16.839 1.00 94.56 172 SER A CA 1
ATOM 1333 C C . SER A 1 172 ? 20.525 -5.159 -16.682 1.00 94.56 172 SER A C 1
ATOM 1335 O O . SER A 1 172 ? 21.159 -6.022 -17.275 1.00 94.56 172 SER A O 1
ATOM 1337 N N . ASN A 1 173 ? 21.112 -4.281 -15.866 1.00 95.69 173 ASN A N 1
ATOM 1338 C CA . ASN A 1 173 ? 22.534 -4.295 -15.530 1.00 95.69 173 ASN A CA 1
ATOM 1339 C C . ASN A 1 173 ? 22.852 -5.089 -14.247 1.00 95.69 173 ASN A C 1
ATOM 1341 O O . ASN A 1 173 ? 23.984 -5.066 -13.772 1.00 95.69 173 ASN A O 1
ATOM 1345 N N . GLY A 1 174 ? 21.866 -5.756 -13.637 1.00 94.00 174 GLY A N 1
ATOM 1346 C CA . GLY A 1 174 ? 22.046 -6.556 -12.422 1.00 94.00 174 GLY A CA 1
ATOM 1347 C C . GLY A 1 174 ? 22.164 -5.756 -11.118 1.00 94.00 174 GLY A C 1
ATOM 1348 O O . GLY A 1 174 ? 22.403 -6.347 -10.063 1.00 94.00 174 GLY A O 1
ATOM 1349 N N . HIS A 1 175 ? 21.984 -4.430 -11.144 1.00 96.69 175 HIS A N 1
ATOM 1350 C CA . HIS A 1 175 ? 21.946 -3.619 -9.923 1.00 96.69 175 HIS A CA 1
ATOM 1351 C C . HIS A 1 175 ? 20.682 -3.916 -9.118 1.00 96.69 175 HIS A C 1
ATOM 1353 O O . HIS A 1 175 ? 19.595 -3.997 -9.690 1.00 96.69 175 HIS A O 1
ATOM 1359 N N . SER A 1 176 ? 20.828 -4.044 -7.796 1.00 96.38 176 SER A N 1
ATOM 1360 C CA . SER A 1 176 ? 19.694 -4.202 -6.883 1.00 96.38 176 SER A CA 1
ATOM 1361 C C . SER A 1 176 ? 18.821 -2.951 -6.896 1.00 96.38 176 SER A C 1
ATOM 1363 O O . SER A 1 176 ? 19.324 -1.839 -6.762 1.00 96.38 176 SER A O 1
ATOM 1365 N N . LEU A 1 177 ? 17.515 -3.152 -7.018 1.00 96.19 177 LEU A N 1
ATOM 1366 C CA . LEU A 1 177 ? 16.487 -2.122 -6.897 1.00 96.19 177 LEU A CA 1
ATOM 1367 C C . LEU A 1 177 ? 15.852 -2.102 -5.503 1.00 96.19 177 LEU A C 1
ATOM 1369 O O . LEU A 1 177 ? 15.034 -1.234 -5.229 1.00 96.19 177 LEU A O 1
ATOM 1373 N N . ILE A 1 178 ? 16.194 -3.038 -4.614 1.00 95.62 178 ILE A N 1
ATOM 1374 C CA . ILE A 1 178 ? 15.697 -3.014 -3.233 1.00 95.62 178 ILE A CA 1
ATOM 1375 C C . ILE A 1 178 ? 16.335 -1.840 -2.486 1.00 95.62 178 ILE A C 1
ATOM 1377 O O . ILE A 1 178 ? 17.559 -1.710 -2.465 1.00 95.62 178 ILE A O 1
ATOM 1381 N N . SER A 1 179 ? 15.491 -0.996 -1.895 1.00 93.56 179 SER A N 1
ATOM 1382 C CA . SER A 1 179 ? 15.860 0.181 -1.111 1.00 93.56 179 SER A CA 1
ATOM 1383 C C . SER A 1 179 ? 15.810 -0.121 0.385 1.00 93.56 179 SER A C 1
ATOM 1385 O O . SER A 1 179 ? 14.963 -0.884 0.841 1.00 93.56 179 SER A O 1
ATOM 1387 N N . ASP A 1 180 ? 16.655 0.547 1.170 1.00 92.06 180 ASP A N 1
ATOM 1388 C CA . ASP A 1 180 ? 16.606 0.485 2.638 1.00 92.06 180 ASP A CA 1
ATOM 1389 C C . ASP A 1 180 ? 15.397 1.238 3.230 1.00 92.06 180 ASP A C 1
ATOM 1391 O O . ASP A 1 180 ? 15.060 1.071 4.407 1.00 92.06 180 ASP A O 1
ATOM 1395 N N . VAL A 1 181 ? 14.725 2.073 2.428 1.00 89.81 181 VAL A N 1
ATOM 1396 C CA . VAL A 1 181 ? 13.522 2.798 2.848 1.00 89.81 181 VAL A CA 1
ATOM 1397 C C . VAL A 1 181 ? 12.346 1.834 2.917 1.00 89.81 181 VAL A C 1
ATOM 1399 O O . VAL A 1 181 ? 12.033 1.139 1.949 1.00 89.81 181 VAL A O 1
ATOM 1402 N N . LYS A 1 182 ? 11.666 1.816 4.066 1.00 87.31 182 LYS A N 1
ATOM 1403 C CA . LYS A 1 182 ? 10.525 0.931 4.294 1.00 87.31 182 LYS A CA 1
ATOM 1404 C C . LYS A 1 182 ? 9.203 1.579 3.898 1.00 87.31 182 LYS A C 1
ATOM 1406 O O . LYS A 1 182 ? 8.920 2.700 4.313 1.00 87.31 182 LYS A O 1
ATOM 1411 N N . ILE A 1 183 ? 8.377 0.826 3.182 1.00 77.75 183 ILE A N 1
ATOM 1412 C CA . ILE A 1 183 ? 6.961 1.111 2.930 1.00 77.75 183 ILE A CA 1
ATOM 1413 C C . ILE A 1 183 ? 6.180 -0.096 3.444 1.00 77.75 183 ILE A C 1
ATOM 1415 O O . ILE A 1 183 ? 6.552 -1.233 3.164 1.00 77.75 183 ILE A O 1
ATOM 1419 N N . ASP A 1 184 ? 5.154 0.142 4.259 1.00 75.19 184 ASP A N 1
ATOM 1420 C CA . ASP A 1 184 ? 4.335 -0.916 4.866 1.00 75.19 184 ASP A CA 1
ATOM 1421 C C . ASP A 1 184 ? 5.176 -1.995 5.575 1.00 75.19 184 ASP A C 1
ATOM 1423 O O . ASP A 1 184 ? 4.925 -3.187 5.455 1.00 75.19 184 ASP A O 1
ATOM 1427 N N . GLN A 1 185 ? 6.202 -1.561 6.320 1.00 80.38 185 GLN A N 1
ATOM 1428 C CA . GLN A 1 185 ? 7.148 -2.396 7.086 1.00 80.38 185 GLN A CA 1
ATOM 1429 C C . GLN A 1 185 ? 8.196 -3.166 6.254 1.00 80.38 185 GLN A C 1
ATOM 1431 O O . GLN A 1 185 ? 9.163 -3.679 6.833 1.00 80.38 185 GLN A O 1
ATOM 1436 N N . TYR A 1 186 ? 8.090 -3.165 4.922 1.00 84.12 186 TYR A N 1
ATOM 1437 C CA . TYR A 1 186 ? 9.000 -3.869 4.015 1.00 84.12 186 TYR A CA 1
ATOM 1438 C C . TYR A 1 186 ? 9.978 -2.923 3.308 1.00 84.12 186 TYR A C 1
ATOM 1440 O O . TYR A 1 186 ? 9.586 -1.807 2.968 1.00 84.12 186 TYR A O 1
ATOM 1448 N N . PRO A 1 187 ? 11.240 -3.338 3.064 1.00 90.81 187 PRO A N 1
ATOM 1449 C CA . PRO A 1 187 ? 12.141 -2.630 2.152 1.00 90.81 187 PRO A CA 1
ATOM 1450 C C . PRO A 1 187 ? 11.456 -2.425 0.799 1.00 90.81 187 PRO A C 1
ATOM 1452 O O . PRO A 1 187 ? 11.003 -3.394 0.192 1.00 90.81 187 PRO A O 1
ATOM 1455 N N . GLY A 1 188 ? 11.317 -1.176 0.361 1.00 91.44 188 GLY A N 1
ATOM 1456 C CA . GLY A 1 188 ? 10.634 -0.857 -0.888 1.00 91.44 188 GLY A CA 1
ATOM 1457 C C . GLY A 1 188 ? 11.522 -1.048 -2.118 1.00 91.44 188 GLY A C 1
ATOM 1458 O O . GLY A 1 188 ? 12.696 -1.407 -2.026 1.00 91.44 188 GLY A O 1
ATOM 1459 N N . ILE A 1 189 ? 10.966 -0.772 -3.294 1.00 94.31 189 ILE A N 1
ATOM 1460 C CA . ILE A 1 189 ? 11.686 -0.833 -4.570 1.00 94.31 189 ILE A CA 1
ATOM 1461 C C . ILE A 1 189 ? 12.039 0.596 -4.995 1.00 94.31 189 ILE A C 1
ATOM 1463 O O . ILE A 1 189 ? 11.153 1.405 -5.265 1.00 94.31 189 ILE A O 1
ATOM 1467 N N . GLY A 1 190 ? 13.332 0.911 -5.025 1.00 96.31 190 GLY A N 1
ATOM 1468 C CA . GLY A 1 190 ? 13.879 2.206 -5.420 1.00 96.31 190 GLY A CA 1
ATOM 1469 C C . GLY A 1 190 ? 13.965 2.366 -6.936 1.00 96.31 190 GLY A C 1
ATOM 1470 O O . GLY A 1 190 ? 14.500 1.502 -7.634 1.00 96.31 190 GLY A O 1
ATOM 1471 N N . LEU A 1 191 ? 13.453 3.485 -7.444 1.00 96.75 191 LEU A N 1
ATOM 1472 C CA . LEU A 1 191 ? 13.354 3.804 -8.868 1.00 96.75 191 LEU A CA 1
ATOM 1473 C C . LEU A 1 191 ? 13.598 5.299 -9.097 1.00 96.75 191 LEU A C 1
ATOM 1475 O O . LEU A 1 191 ? 13.378 6.121 -8.209 1.00 96.75 191 LEU A O 1
ATOM 1479 N N . ILE A 1 192 ? 13.989 5.662 -10.316 1.00 97.12 192 ILE A N 1
ATOM 1480 C CA . ILE A 1 192 ? 13.951 7.049 -10.787 1.00 97.12 192 ILE A CA 1
ATOM 1481 C C . ILE A 1 192 ? 12.799 7.184 -11.776 1.00 97.12 192 ILE A C 1
ATOM 1483 O O . ILE A 1 192 ? 12.706 6.417 -12.733 1.00 97.12 192 ILE A O 1
ATOM 1487 N N . TYR A 1 193 ? 11.929 8.160 -11.553 1.00 95.75 193 TYR A N 1
ATOM 1488 C CA . TYR A 1 193 ? 10.890 8.566 -12.489 1.00 95.75 193 TYR A CA 1
ATOM 1489 C C . TYR A 1 193 ? 11.352 9.801 -13.247 1.00 95.75 193 TYR A C 1
ATOM 1491 O O . TYR A 1 193 ? 11.814 10.763 -12.637 1.00 95.75 193 TYR A O 1
ATOM 1499 N N . LYS A 1 194 ? 11.195 9.779 -14.569 1.00 96.19 194 LYS A N 1
ATOM 1500 C CA . LYS A 1 194 ? 11.430 10.927 -15.446 1.00 96.19 194 LYS A CA 1
ATOM 1501 C C . LYS A 1 194 ? 10.170 11.244 -16.232 1.00 96.19 194 LYS A C 1
ATOM 1503 O O . LYS A 1 194 ? 9.486 10.323 -16.676 1.00 96.19 194 LYS A O 1
ATOM 1508 N N . SER A 1 195 ? 9.864 12.518 -16.436 1.00 93.81 195 SER A N 1
ATOM 1509 C CA . SER A 1 195 ? 8.831 12.905 -17.398 1.00 93.81 195 SER A CA 1
ATOM 1510 C C . SER A 1 195 ? 9.222 12.457 -18.809 1.00 93.81 195 SER A C 1
ATOM 1512 O O . SER A 1 195 ? 10.396 12.225 -19.109 1.00 93.81 195 SER A O 1
ATOM 1514 N N . LEU A 1 196 ? 8.231 12.322 -19.693 1.00 90.50 196 LEU A N 1
ATOM 1515 C CA . LEU A 1 196 ? 8.470 11.895 -21.076 1.00 90.50 196 LEU A CA 1
ATOM 1516 C C . LEU A 1 196 ? 9.352 12.886 -21.857 1.00 90.50 196 LEU A C 1
ATOM 1518 O O . LEU A 1 196 ? 10.099 12.471 -22.738 1.00 90.50 196 LEU A O 1
ATOM 1522 N N . ASP A 1 197 ? 9.286 14.174 -21.512 1.00 89.69 197 ASP A N 1
ATOM 1523 C CA . ASP A 1 197 ? 10.135 15.247 -22.047 1.00 89.69 197 ASP A CA 1
ATOM 1524 C C . ASP A 1 197 ? 11.482 15.398 -21.313 1.00 89.69 197 ASP A C 1
ATOM 1526 O O . ASP A 1 197 ? 12.323 16.174 -21.747 1.00 89.69 197 ASP A O 1
ATOM 1530 N N . GLN A 1 198 ? 11.715 14.618 -20.251 1.00 84.75 198 GLN A N 1
ATOM 1531 C CA . GLN A 1 198 ? 12.928 14.605 -19.421 1.00 84.75 198 GLN A CA 1
ATOM 1532 C C . GLN A 1 198 ? 13.234 15.893 -18.637 1.00 84.75 198 GLN A C 1
ATOM 1534 O O . GLN A 1 198 ? 14.294 15.979 -18.020 1.00 84.75 198 GLN A O 1
ATOM 1539 N N . GLU A 1 199 ? 12.317 16.859 -18.589 1.00 88.19 199 GLU A N 1
ATOM 1540 C CA . GLU A 1 199 ? 12.494 18.101 -17.820 1.00 88.19 199 GLU A CA 1
ATOM 1541 C C . GLU A 1 199 ? 12.319 17.888 -16.305 1.00 88.19 199 GLU A C 1
ATOM 1543 O O . GLU A 1 199 ? 12.833 18.656 -15.492 1.00 88.19 199 GLU A O 1
ATOM 1548 N N . LYS A 1 200 ? 11.616 16.819 -15.910 1.00 93.06 200 LYS A N 1
ATOM 1549 C CA . LYS A 1 200 ? 11.289 16.503 -14.517 1.00 93.06 200 LYS A CA 1
ATOM 1550 C C . LYS A 1 200 ? 11.827 15.135 -14.122 1.00 93.06 200 LYS A C 1
ATOM 1552 O O . LYS A 1 200 ? 11.594 14.142 -14.810 1.00 93.06 200 LYS A O 1
ATOM 1557 N N . GLU A 1 201 ? 12.491 15.068 -12.971 1.00 95.44 201 GLU A N 1
ATOM 1558 C CA . GLU A 1 201 ? 13.031 13.833 -12.395 1.00 95.44 201 GLU A CA 1
ATOM 1559 C C . GLU A 1 201 ? 12.678 13.728 -10.904 1.00 95.44 201 GLU A C 1
ATOM 1561 O O . GLU A 1 201 ? 12.730 14.717 -10.166 1.00 95.44 201 GLU A O 1
ATOM 1566 N N . ALA A 1 202 ? 12.356 12.514 -10.450 1.00 95.69 202 ALA A N 1
ATOM 1567 C CA . ALA A 1 202 ? 12.238 12.192 -9.035 1.00 95.69 202 ALA A CA 1
ATOM 1568 C C . ALA A 1 202 ? 12.810 10.813 -8.710 1.00 95.69 202 ALA A C 1
ATOM 1570 O O . ALA A 1 202 ? 12.575 9.838 -9.419 1.00 95.69 202 ALA A O 1
ATOM 1571 N N . GLU A 1 203 ? 13.512 10.725 -7.589 1.00 95.75 203 GLU A N 1
ATOM 1572 C CA . GLU A 1 203 ? 13.892 9.467 -6.964 1.00 95.75 203 GLU A CA 1
ATOM 1573 C C . GLU A 1 203 ? 12.769 9.037 -6.023 1.00 95.75 203 GLU A C 1
ATOM 1575 O O . GLU A 1 203 ? 12.352 9.796 -5.141 1.00 95.75 203 GLU A O 1
ATOM 1580 N N . ILE A 1 204 ? 12.261 7.827 -6.220 1.00 94.12 204 ILE A N 1
ATOM 1581 C CA . ILE A 1 204 ? 11.110 7.311 -5.492 1.00 94.12 204 ILE A CA 1
ATOM 1582 C C . ILE A 1 204 ? 11.371 5.908 -4.959 1.00 94.12 204 ILE A C 1
ATOM 1584 O O . ILE A 1 204 ? 12.218 5.170 -5.459 1.00 94.12 204 ILE A O 1
ATOM 1588 N N . VAL A 1 205 ? 10.570 5.518 -3.977 1.00 92.62 205 VAL A N 1
ATOM 1589 C CA . VAL A 1 205 ? 10.468 4.142 -3.497 1.00 92.62 205 VAL A CA 1
ATOM 1590 C C . VAL A 1 205 ? 9.008 3.728 -3.575 1.00 92.62 205 VAL A C 1
ATOM 1592 O O . VAL A 1 205 ? 8.139 4.474 -3.130 1.00 92.62 205 VAL A O 1
ATOM 1595 N N . ILE A 1 206 ? 8.727 2.565 -4.156 1.00 89.00 206 ILE A N 1
ATOM 1596 C CA . ILE A 1 206 ? 7.381 1.973 -4.209 1.00 89.00 206 ILE A CA 1
ATOM 1597 C C . ILE A 1 206 ? 7.280 0.782 -3.253 1.00 89.00 206 ILE A C 1
ATOM 1599 O O . ILE A 1 206 ? 8.299 0.190 -2.888 1.00 89.00 206 ILE A O 1
ATOM 1603 N N . SER A 1 207 ? 6.061 0.434 -2.835 1.00 87.06 207 SER A N 1
ATOM 1604 C CA . SER A 1 207 ? 5.824 -0.749 -2.002 1.00 87.06 207 SER A CA 1
ATOM 1605 C C . SER A 1 207 ? 6.346 -2.012 -2.689 1.00 87.06 207 SER A C 1
ATOM 1607 O O . SER A 1 207 ? 6.143 -2.220 -3.885 1.00 87.06 207 SER A O 1
ATOM 1609 N N . ALA A 1 208 ? 7.019 -2.867 -1.919 1.00 87.38 208 ALA A N 1
ATOM 1610 C CA . ALA A 1 208 ? 7.429 -4.192 -2.375 1.00 87.38 208 ALA A CA 1
ATOM 1611 C C . ALA A 1 208 ? 6.279 -5.210 -2.335 1.00 87.38 208 ALA A C 1
ATOM 1613 O O . ALA A 1 208 ? 6.425 -6.331 -2.823 1.00 87.38 208 ALA A O 1
ATOM 1614 N N . THR A 1 209 ? 5.140 -4.843 -1.749 1.00 81.94 209 THR A N 1
ATOM 1615 C CA . THR A 1 209 ? 3.970 -5.712 -1.681 1.00 81.94 209 THR A CA 1
ATOM 1616 C C . THR A 1 209 ? 3.215 -5.669 -3.006 1.00 81.94 209 THR A C 1
ATOM 1618 O O . THR A 1 209 ? 2.757 -4.624 -3.463 1.00 81.94 209 THR A O 1
ATOM 1621 N N . ILE A 1 210 ? 3.075 -6.841 -3.615 1.00 77.31 210 ILE A N 1
ATOM 1622 C CA . ILE A 1 210 ? 2.315 -7.079 -4.839 1.00 77.31 210 ILE A CA 1
ATOM 1623 C C . ILE A 1 210 ? 0.852 -6.690 -4.605 1.00 77.31 210 ILE A C 1
ATOM 1625 O O . ILE A 1 210 ? 0.211 -7.248 -3.717 1.00 77.31 210 ILE A O 1
ATOM 1629 N N . GLY A 1 211 ? 0.321 -5.757 -5.401 1.00 72.62 211 GLY A N 1
ATOM 1630 C CA . GLY A 1 211 ? -1.040 -5.233 -5.229 1.00 72.62 211 GLY A CA 1
ATOM 1631 C C . GLY A 1 211 ? -1.120 -3.808 -4.682 1.00 72.62 211 GLY A C 1
ATOM 1632 O O . GLY A 1 211 ? -2.138 -3.147 -4.875 1.00 72.62 211 GLY A O 1
ATOM 1633 N N . GLU A 1 212 ? -0.072 -3.322 -4.017 1.00 74.12 212 GLU A N 1
ATOM 1634 C CA . GLU A 1 212 ? -0.119 -2.035 -3.320 1.00 74.12 212 GLU A CA 1
ATOM 1635 C C . GLU A 1 212 ? 0.274 -0.866 -4.232 1.00 74.12 212 GLU A C 1
ATOM 1637 O O . GLU A 1 212 ? 1.046 -1.006 -5.182 1.00 74.12 212 GLU A O 1
ATOM 1642 N N . THR A 1 213 ? -0.248 0.325 -3.927 1.00 74.69 213 THR A N 1
ATOM 1643 C CA . THR A 1 213 ? 0.044 1.559 -4.691 1.00 74.69 213 THR A CA 1
ATOM 1644 C C . THR A 1 213 ? 0.857 2.590 -3.917 1.00 74.69 213 THR A C 1
ATOM 1646 O O . THR A 1 213 ? 1.157 3.667 -4.443 1.00 74.69 213 THR A O 1
ATOM 1649 N N . HIS A 1 214 ? 1.230 2.268 -2.678 1.00 78.94 214 HIS A N 1
ATOM 1650 C CA . HIS A 1 214 ? 2.004 3.156 -1.828 1.00 78.94 214 HIS A CA 1
ATOM 1651 C C . HIS A 1 214 ? 3.382 3.440 -2.417 1.00 78.94 214 HIS A C 1
ATOM 1653 O O . HIS A 1 214 ? 4.082 2.555 -2.920 1.00 78.94 214 HIS A O 1
ATOM 1659 N N . LYS A 1 215 ? 3.773 4.709 -2.330 1.00 86.00 215 LYS A N 1
ATOM 1660 C CA . LYS A 1 215 ? 5.069 5.203 -2.775 1.00 86.00 215 LYS A CA 1
ATOM 1661 C C . LYS A 1 215 ? 5.493 6.413 -1.957 1.00 86.00 215 LYS A C 1
ATOM 1663 O O . LYS A 1 215 ? 4.653 7.199 -1.525 1.00 86.00 215 LYS A O 1
ATOM 1668 N N . ALA A 1 216 ? 6.796 6.578 -1.803 1.00 85.81 216 ALA A N 1
ATOM 1669 C CA . ALA A 1 216 ? 7.423 7.730 -1.180 1.00 85.81 216 ALA A CA 1
ATOM 1670 C C . ALA A 1 216 ? 8.366 8.398 -2.185 1.00 85.81 216 ALA A C 1
ATOM 1672 O O . ALA A 1 216 ? 9.092 7.718 -2.909 1.00 85.81 216 ALA A O 1
ATOM 1673 N N . ILE A 1 217 ? 8.360 9.729 -2.231 1.00 90.44 217 ILE A N 1
ATOM 1674 C CA . ILE A 1 217 ? 9.331 10.502 -3.009 1.00 90.44 217 ILE A CA 1
ATOM 1675 C C . ILE A 1 217 ? 10.508 10.797 -2.086 1.00 90.44 217 ILE A C 1
ATOM 1677 O O . ILE A 1 217 ? 10.325 11.406 -1.034 1.00 90.44 217 ILE A O 1
ATOM 1681 N N . LEU A 1 218 ? 11.702 10.351 -2.468 1.00 89.31 218 LEU A N 1
ATOM 1682 C CA . LEU A 1 218 ? 12.928 10.612 -1.716 1.00 89.31 218 LEU A CA 1
ATOM 1683 C C . LEU A 1 218 ? 13.547 11.950 -2.114 1.00 89.31 218 LEU A C 1
ATOM 1685 O O . LEU A 1 218 ? 14.060 12.680 -1.266 1.00 89.31 218 LEU A O 1
ATOM 1689 N N . LYS A 1 219 ? 13.506 12.271 -3.410 1.00 91.62 219 LYS A N 1
ATOM 1690 C CA . LYS A 1 219 ? 14.109 13.477 -3.978 1.00 91.62 219 LYS A CA 1
ATOM 1691 C C . LYS A 1 219 ? 13.417 13.865 -5.281 1.00 91.62 219 LYS A C 1
ATOM 1693 O O . LYS A 1 219 ? 12.982 12.992 -6.020 1.00 91.62 219 LYS A O 1
ATOM 1698 N N . GLY A 1 220 ? 13.395 15.158 -5.597 1.00 91.38 220 GLY A N 1
ATOM 1699 C CA . GLY A 1 220 ? 12.843 15.677 -6.851 1.00 91.38 220 GLY A CA 1
ATOM 1700 C C . GLY A 1 220 ? 11.363 16.031 -6.754 1.00 91.38 220 GLY A C 1
ATOM 1701 O O . GLY A 1 220 ? 10.800 16.119 -5.662 1.00 91.38 220 GLY A O 1
ATOM 1702 N N . GLU A 1 221 ? 10.749 16.292 -7.904 1.00 87.44 221 GLU A N 1
ATOM 1703 C CA . GLU A 1 221 ? 9.391 16.830 -7.970 1.00 87.44 221 GLU A CA 1
ATOM 1704 C C . GLU A 1 221 ? 8.325 15.734 -8.054 1.00 87.44 221 GLU A C 1
ATOM 1706 O O . GLU A 1 221 ? 8.457 14.752 -8.783 1.00 87.44 221 GLU A O 1
ATOM 1711 N N . ALA A 1 222 ? 7.214 15.921 -7.341 1.00 85.50 222 ALA A N 1
ATOM 1712 C CA . ALA A 1 222 ? 6.112 14.968 -7.355 1.00 85.50 222 ALA A CA 1
ATOM 1713 C C . ALA A 1 222 ? 5.409 14.931 -8.716 1.00 85.50 222 ALA A C 1
ATOM 1715 O O . ALA A 1 222 ? 5.033 15.971 -9.250 1.00 85.50 222 ALA A O 1
ATOM 1716 N N . PHE A 1 223 ? 5.187 13.730 -9.246 1.00 88.25 223 PHE A N 1
ATOM 1717 C CA . PHE A 1 223 ? 4.385 13.507 -10.451 1.00 88.25 223 PHE A CA 1
ATOM 1718 C C . PHE A 1 223 ? 2.889 13.467 -10.122 1.00 88.25 223 PHE A C 1
ATOM 1720 O O . PHE A 1 223 ? 2.480 12.854 -9.128 1.00 88.25 223 PHE A O 1
ATOM 1727 N N . GLU A 1 224 ? 2.078 14.095 -10.966 1.00 86.75 224 GLU A N 1
ATOM 1728 C CA . GLU A 1 224 ? 0.629 14.176 -10.804 1.00 86.75 224 GLU A CA 1
ATOM 1729 C C . GLU A 1 224 ? -0.073 12.880 -11.228 1.00 86.75 224 GLU A C 1
ATOM 1731 O O . GLU A 1 224 ? 0.420 12.077 -12.026 1.00 86.75 224 GLU A O 1
ATOM 1736 N N . LYS A 1 225 ? -1.274 12.655 -10.684 1.00 85.06 225 LYS A N 1
ATOM 1737 C CA . LYS A 1 225 ? -2.101 11.507 -11.065 1.00 85.06 225 LYS A CA 1
ATOM 1738 C C . LYS A 1 225 ? -2.440 11.578 -12.553 1.00 85.06 225 LYS A C 1
ATOM 1740 O O . LYS A 1 225 ? -3.004 12.556 -13.024 1.00 85.06 225 LYS A O 1
ATOM 1745 N N . GLY A 1 226 ? -2.169 10.491 -13.266 1.00 86.62 226 GLY A N 1
ATOM 1746 C CA . GLY A 1 226 ? -2.393 10.374 -14.700 1.00 86.62 226 GLY A CA 1
ATOM 1747 C C . GLY A 1 226 ? -1.157 10.660 -15.549 1.00 86.62 226 GLY A C 1
ATOM 1748 O O . GLY A 1 226 ? -1.179 10.288 -16.720 1.00 86.62 226 GLY A O 1
ATOM 1749 N N . GLU A 1 227 ? -0.078 11.224 -15.000 1.00 90.94 227 GLU A N 1
ATOM 1750 C CA . GLU A 1 227 ? 1.175 11.413 -15.741 1.00 90.94 227 GLU A CA 1
ATOM 1751 C C . GLU A 1 227 ? 1.828 10.062 -16.059 1.00 90.94 227 GLU A C 1
ATOM 1753 O O . GLU A 1 227 ? 1.866 9.165 -15.214 1.00 90.94 227 GLU A O 1
ATOM 1758 N N . ALA A 1 228 ? 2.322 9.904 -17.289 1.00 93.75 228 ALA A N 1
ATOM 1759 C CA . ALA A 1 228 ? 3.159 8.774 -17.677 1.00 93.75 228 ALA A CA 1
ATOM 1760 C C . ALA A 1 228 ? 4.629 9.156 -17.499 1.00 93.75 228 ALA A C 1
ATOM 1762 O O . ALA A 1 228 ? 5.023 10.274 -17.833 1.00 93.75 228 ALA A O 1
ATOM 1763 N N . VAL A 1 229 ? 5.425 8.227 -16.976 1.00 94.75 229 VAL A N 1
ATOM 1764 C CA . VAL A 1 229 ? 6.850 8.449 -16.716 1.00 94.75 229 VAL A CA 1
ATOM 1765 C C . VAL A 1 229 ? 7.715 7.407 -17.414 1.00 94.75 229 VAL A C 1
ATOM 1767 O O . VAL A 1 229 ? 7.272 6.284 -17.656 1.00 94.75 229 VAL A O 1
ATOM 1770 N N . ASN A 1 230 ? 8.964 7.770 -17.683 1.00 96.62 230 ASN A N 1
ATOM 1771 C CA . ASN A 1 230 ? 10.028 6.811 -17.946 1.00 96.62 230 ASN A CA 1
ATOM 1772 C C . ASN A 1 230 ? 10.585 6.332 -16.606 1.00 96.62 230 ASN A C 1
ATOM 1774 O O . ASN A 1 230 ? 10.784 7.136 -15.687 1.00 96.62 230 ASN A O 1
ATOM 1778 N N . VAL A 1 231 ? 10.831 5.029 -16.482 1.00 96.06 231 VAL A N 1
ATOM 1779 C CA . VAL A 1 231 ? 11.267 4.426 -15.219 1.00 96.06 231 VAL A CA 1
ATOM 1780 C C . VAL A 1 231 ? 12.691 3.914 -15.349 1.00 96.06 231 VAL A C 1
ATOM 1782 O O . VAL A 1 231 ? 12.973 3.053 -16.176 1.00 96.06 231 VAL A O 1
ATOM 1785 N N . CYS A 1 232 ? 13.592 4.419 -14.513 1.00 97.56 232 CYS A N 1
ATOM 1786 C CA . CYS A 1 232 ? 15.021 4.139 -14.584 1.00 97.56 232 CYS A CA 1
ATOM 1787 C C . CYS A 1 232 ? 15.557 3.499 -13.297 1.00 97.56 232 CYS A C 1
ATOM 1789 O O . CYS A 1 232 ? 15.027 3.688 -12.199 1.00 97.56 232 CYS A O 1
ATOM 1791 N N . CYS A 1 233 ? 16.668 2.775 -13.431 1.00 97.69 233 CYS A N 1
ATOM 1792 C CA . CYS A 1 233 ? 17.435 2.257 -12.302 1.00 97.69 233 CYS A CA 1
ATOM 1793 C C . CYS A 1 233 ? 18.096 3.408 -11.515 1.00 97.69 233 CYS A C 1
ATOM 1795 O O . CYS A 1 233 ? 18.763 4.243 -12.129 1.00 97.69 233 CYS A O 1
ATOM 1797 N N . PRO A 1 234 ? 18.018 3.438 -10.172 1.00 96.56 234 PRO A N 1
ATOM 1798 C CA . PRO A 1 234 ? 18.656 4.485 -9.375 1.00 96.56 234 PRO A CA 1
ATOM 1799 C C . PRO A 1 234 ? 20.191 4.429 -9.411 1.00 96.56 234 PRO A C 1
ATOM 1801 O O . PRO A 1 234 ? 20.849 5.445 -9.212 1.00 96.56 234 PRO A O 1
ATOM 1804 N N . THR A 1 235 ? 20.779 3.262 -9.703 1.00 96.62 235 THR A N 1
ATOM 1805 C CA . THR A 1 235 ? 22.238 3.075 -9.726 1.00 96.62 235 THR A CA 1
ATOM 1806 C C . THR A 1 235 ? 22.857 3.428 -11.076 1.00 96.62 235 THR A C 1
ATOM 1808 O O . THR A 1 235 ? 23.781 4.235 -11.131 1.00 96.62 235 THR A O 1
ATOM 1811 N N . CYS A 1 236 ? 22.370 2.838 -12.174 1.00 97.06 236 CYS A N 1
ATOM 1812 C CA . CYS A 1 236 ? 22.945 3.064 -13.507 1.00 97.06 236 CYS A CA 1
ATOM 1813 C C . CYS A 1 236 ? 22.186 4.081 -14.359 1.00 97.06 236 CYS A C 1
ATOM 1815 O O . CYS A 1 236 ? 22.666 4.427 -15.434 1.00 97.06 236 CYS A O 1
ATOM 1817 N N . ARG A 1 237 ? 21.017 4.558 -13.906 1.00 96.00 237 ARG A N 1
ATOM 1818 C CA . ARG A 1 237 ? 20.129 5.493 -14.625 1.00 96.00 237 ARG A CA 1
ATOM 1819 C C . ARG A 1 237 ? 19.608 5.014 -15.976 1.00 96.00 237 ARG A C 1
ATOM 1821 O O . ARG A 1 237 ? 18.905 5.769 -16.644 1.00 96.00 237 ARG A O 1
ATOM 1828 N N . GLU A 1 238 ? 19.908 3.779 -16.355 1.00 96.94 238 GLU A N 1
ATOM 1829 C CA . GLU A 1 238 ? 19.325 3.160 -17.532 1.00 96.94 238 GLU A CA 1
ATOM 1830 C C . GLU A 1 238 ? 17.833 2.924 -17.308 1.00 96.94 238 GLU A C 1
ATOM 1832 O O . GLU A 1 238 ? 17.391 2.589 -16.202 1.00 96.94 238 GLU A O 1
ATOM 1837 N N . GLU A 1 239 ? 17.068 3.137 -18.368 1.00 96.69 239 GLU A N 1
ATOM 1838 C CA . GLU A 1 239 ? 15.647 2.852 -18.403 1.00 96.69 239 GLU A CA 1
ATOM 1839 C C . GLU A 1 239 ? 15.395 1.345 -18.251 1.00 96.69 239 GLU A C 1
ATOM 1841 O O . GLU A 1 239 ? 16.124 0.507 -18.786 1.00 96.69 239 GLU A O 1
ATOM 1846 N N . LEU A 1 240 ? 14.383 0.991 -17.464 1.00 95.62 240 LEU A N 1
ATOM 1847 C CA . LEU A 1 240 ? 13.995 -0.399 -17.288 1.00 95.62 240 LEU A CA 1
ATOM 1848 C C . LEU A 1 240 ? 13.371 -0.952 -18.584 1.00 95.62 240 LEU A C 1
ATOM 1850 O O . LEU A 1 240 ? 12.810 -0.192 -19.373 1.00 95.62 240 LEU A O 1
ATOM 1854 N N . PRO A 1 241 ? 13.417 -2.274 -18.820 1.00 92.81 241 PRO A N 1
ATOM 1855 C CA . PRO A 1 241 ? 12.780 -2.864 -19.989 1.00 92.81 241 PRO A CA 1
ATOM 1856 C C . PRO A 1 241 ? 11.272 -2.612 -20.012 1.00 92.81 241 PRO A C 1
ATOM 1858 O O . PRO A 1 241 ? 10.584 -2.815 -19.008 1.00 92.81 241 PRO A O 1
ATOM 1861 N N . ILE A 1 242 ? 10.762 -2.239 -21.183 1.00 91.50 242 ILE A N 1
ATOM 1862 C CA . ILE A 1 242 ? 9.328 -2.157 -21.469 1.00 91.50 242 ILE A CA 1
ATOM 1863 C C . ILE A 1 242 ? 8.867 -3.512 -22.008 1.00 91.50 242 ILE A C 1
ATOM 1865 O O . ILE A 1 242 ? 9.494 -4.082 -22.900 1.00 91.50 242 ILE A O 1
ATOM 1869 N N . LEU A 1 243 ? 7.764 -4.029 -21.470 1.00 84.31 243 LEU A N 1
ATOM 1870 C CA . LEU A 1 243 ? 7.154 -5.276 -21.927 1.00 84.31 243 LEU A CA 1
ATOM 1871 C C . LEU A 1 243 ? 6.135 -5.043 -23.046 1.00 84.31 243 LEU A C 1
ATOM 1873 O O . LEU A 1 243 ? 6.208 -5.683 -24.090 1.00 84.31 243 LEU A O 1
ATOM 1877 N N . PHE A 1 244 ? 5.161 -4.168 -22.802 1.00 83.19 244 PHE A N 1
ATOM 1878 C CA . PHE A 1 244 ? 4.068 -3.816 -23.714 1.00 83.19 244 PHE A CA 1
ATOM 1879 C C . PHE A 1 244 ? 3.323 -2.589 -23.167 1.00 83.19 244 PHE A C 1
ATOM 1881 O O . PHE A 1 244 ? 3.627 -2.114 -22.072 1.00 83.19 244 PHE A O 1
ATOM 1888 N N . ASP A 1 245 ? 2.322 -2.093 -23.890 1.00 86.38 245 ASP A N 1
ATOM 1889 C CA . ASP A 1 245 ? 1.507 -0.966 -23.435 1.00 86.38 245 ASP A CA 1
ATOM 1890 C C . ASP A 1 245 ? 0.336 -1.412 -22.554 1.00 86.38 245 ASP A C 1
ATOM 1892 O O . ASP A 1 245 ? -0.422 -2.332 -22.868 1.00 86.38 245 ASP A O 1
ATOM 1896 N N . CYS A 1 246 ? 0.152 -0.714 -21.438 1.00 83.12 246 CYS A N 1
ATOM 1897 C CA . CYS A 1 246 ? -1.023 -0.845 -20.593 1.00 83.12 246 CYS A CA 1
ATOM 1898 C C . CYS A 1 246 ? -2.279 -0.399 -21.353 1.00 83.12 246 CYS A C 1
ATOM 1900 O O . CYS A 1 246 ? -2.227 0.486 -22.205 1.00 83.12 246 CYS A O 1
ATOM 1902 N N . ARG A 1 247 ? -3.456 -0.887 -20.947 1.00 80.31 247 ARG A N 1
ATOM 1903 C CA . ARG A 1 247 ? -4.752 -0.414 -21.475 1.00 80.31 247 ARG A CA 1
ATOM 1904 C C . ARG A 1 247 ? -4.979 1.089 -21.286 1.00 80.31 247 ARG A C 1
ATOM 1906 O O . ARG A 1 247 ? -5.752 1.683 -22.026 1.00 80.31 247 ARG A O 1
ATOM 1913 N N . CYS A 1 248 ? -4.305 1.714 -20.318 1.00 82.56 248 CYS A N 1
ATOM 1914 C CA . CYS A 1 248 ? -4.324 3.170 -20.149 1.00 82.56 248 CYS A CA 1
ATOM 1915 C C . CYS A 1 248 ? -3.409 3.926 -21.139 1.00 82.56 248 CYS A C 1
ATOM 1917 O O . CYS A 1 248 ? -3.225 5.136 -21.000 1.00 82.56 248 CYS A O 1
ATOM 1919 N N . GLY A 1 249 ? -2.787 3.223 -22.089 1.00 88.31 249 GLY A N 1
ATOM 1920 C CA . GLY A 1 249 ? -1.899 3.773 -23.114 1.00 88.31 249 GLY A CA 1
ATOM 1921 C C . GLY A 1 249 ? -0.503 4.159 -22.624 1.00 88.31 249 GLY A C 1
ATOM 1922 O O . GLY A 1 249 ? 0.183 4.893 -23.320 1.00 88.31 249 GLY A O 1
ATOM 1923 N N . ALA A 1 250 ? -0.102 3.743 -21.419 1.00 90.62 250 ALA A N 1
ATOM 1924 C CA . ALA A 1 250 ? 1.247 3.977 -20.897 1.00 90.62 250 ALA A CA 1
ATOM 1925 C C . ALA A 1 250 ? 2.067 2.676 -20.876 1.00 90.62 250 ALA A C 1
ATOM 1927 O O . ALA A 1 250 ? 1.471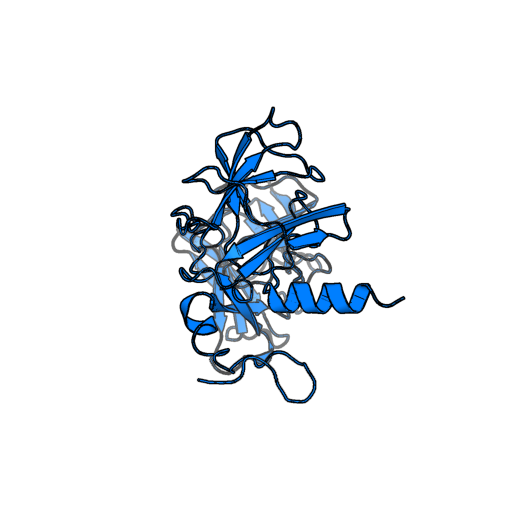 1.616 -20.662 1.00 90.62 250 ALA A O 1
ATOM 1928 N N . PRO A 1 251 ? 3.402 2.737 -21.009 1.00 91.19 251 PRO A N 1
ATOM 1929 C CA . PRO A 1 251 ? 4.248 1.549 -20.966 1.00 91.19 251 PRO A CA 1
ATOM 1930 C C . PRO A 1 251 ? 4.119 0.745 -19.663 1.00 91.19 251 PRO A C 1
ATOM 1932 O O . PRO A 1 251 ? 3.968 1.291 -18.563 1.00 91.19 251 PRO A O 1
ATOM 1935 N N . ILE A 1 252 ? 4.202 -0.578 -19.788 1.00 87.38 252 ILE A N 1
ATOM 1936 C CA . ILE A 1 252 ? 4.422 -1.510 -18.681 1.00 87.38 252 ILE A CA 1
ATOM 1937 C C . ILE A 1 252 ? 5.921 -1.792 -18.610 1.00 87.38 252 ILE A C 1
ATOM 1939 O O . ILE A 1 252 ? 6.474 -2.448 -19.495 1.00 87.38 252 ILE A O 1
ATOM 1943 N N . TYR A 1 253 ? 6.566 -1.323 -17.548 1.00 91.81 253 TYR A N 1
ATOM 1944 C CA . TYR A 1 253 ? 7.967 -1.624 -17.268 1.00 91.81 253 TYR A CA 1
ATOM 1945 C C . TYR A 1 253 ? 8.093 -2.923 -16.496 1.00 91.81 253 TYR A C 1
ATOM 1947 O O . TYR A 1 253 ? 7.147 -3.364 -15.841 1.00 91.81 253 TYR A O 1
ATOM 1955 N N . MET A 1 254 ? 9.285 -3.511 -16.529 1.00 90.31 254 MET A N 1
ATOM 1956 C CA . MET A 1 254 ? 9.630 -4.638 -15.678 1.00 90.31 254 MET A CA 1
ATOM 1957 C C . MET A 1 254 ? 11.001 -4.507 -15.022 1.00 90.31 254 MET A C 1
ATOM 1959 O O . MET A 1 254 ? 11.906 -3.868 -15.547 1.00 90.31 254 MET A O 1
ATOM 1963 N N . PHE A 1 255 ? 11.174 -5.197 -13.902 1.00 91.62 255 PHE A N 1
ATOM 1964 C CA . PHE A 1 255 ? 12.485 -5.533 -13.351 1.00 91.62 255 PHE A CA 1
ATOM 1965 C C . PHE A 1 255 ? 12.575 -7.036 -13.086 1.00 91.62 255 PHE A C 1
ATOM 1967 O O . PHE A 1 255 ? 11.561 -7.731 -13.033 1.00 91.62 255 PHE A O 1
ATOM 1974 N N . PHE A 1 256 ? 13.788 -7.555 -12.932 1.00 89.75 256 PHE A N 1
ATOM 1975 C CA . PHE A 1 256 ? 14.047 -8.982 -12.763 1.00 89.75 256 PHE A CA 1
ATOM 1976 C C . PHE A 1 256 ? 14.048 -9.368 -11.286 1.00 89.75 256 PHE A C 1
ATOM 1978 O O . PHE A 1 256 ? 14.533 -8.620 -10.447 1.00 89.75 256 PHE A O 1
ATOM 1985 N N . LEU A 1 257 ? 13.520 -10.542 -10.957 1.00 86.62 257 LEU A N 1
ATOM 1986 C CA . LEU A 1 257 ? 13.492 -11.078 -9.592 1.00 86.62 257 LEU A CA 1
ATOM 1987 C C . LEU A 1 257 ? 14.719 -11.946 -9.281 1.00 86.62 257 LEU A C 1
ATOM 1989 O O . LEU A 1 257 ? 14.920 -12.350 -8.139 1.00 86.62 257 LEU A O 1
ATOM 1993 N N . ASP A 1 258 ? 15.553 -12.227 -10.284 1.00 84.12 258 ASP A N 1
ATOM 1994 C CA . ASP A 1 258 ? 16.831 -12.915 -10.135 1.00 84.12 258 ASP A CA 1
ATOM 1995 C C . ASP A 1 258 ? 17.957 -12.200 -10.892 1.00 84.12 258 ASP A C 1
ATOM 1997 O O . ASP A 1 258 ? 17.721 -11.381 -11.782 1.00 84.12 258 ASP A O 1
ATOM 2001 N N . ARG A 1 259 ? 19.201 -12.496 -10.501 1.00 84.94 259 ARG A N 1
ATOM 2002 C CA . ARG A 1 259 ? 20.409 -11.908 -11.105 1.00 84.94 259 ARG A CA 1
ATOM 2003 C C . ARG A 1 259 ? 20.735 -12.461 -12.486 1.00 84.94 259 ARG A C 1
ATOM 2005 O O . ARG A 1 259 ? 21.548 -11.869 -13.186 1.00 84.94 259 ARG A O 1
ATOM 2012 N N . ASP A 1 260 ? 20.120 -13.575 -12.856 1.00 83.38 260 ASP A N 1
ATOM 2013 C CA . ASP A 1 260 ? 20.292 -14.190 -14.168 1.00 83.38 260 ASP A CA 1
ATOM 2014 C C . ASP A 1 260 ? 19.418 -13.497 -15.234 1.00 83.38 260 ASP A C 1
ATOM 2016 O O . ASP A 1 260 ? 19.509 -13.820 -16.417 1.00 83.38 260 ASP A O 1
ATOM 2020 N N . LEU A 1 261 ? 18.596 -12.521 -14.821 1.00 84.12 261 LEU A N 1
ATOM 2021 C CA . LEU A 1 261 ? 17.799 -11.639 -15.675 1.00 84.12 261 LEU A CA 1
ATOM 2022 C C . LEU A 1 261 ? 16.822 -12.404 -16.573 1.00 84.12 261 LEU A C 1
ATOM 2024 O O . LEU A 1 261 ? 16.574 -12.055 -17.731 1.00 84.12 261 LEU A O 1
ATOM 2028 N N . HIS A 1 262 ? 16.229 -13.468 -16.036 1.00 76.94 262 HIS A N 1
ATOM 2029 C CA . HIS A 1 262 ? 15.255 -14.241 -16.789 1.00 76.94 262 HIS A CA 1
ATOM 2030 C C . HIS A 1 262 ? 13.964 -13.443 -16.991 1.00 76.94 262 HIS A C 1
ATOM 2032 O O . HIS A 1 262 ? 13.232 -13.149 -16.045 1.00 76.94 262 HIS A O 1
ATOM 2038 N N . PHE A 1 263 ? 13.616 -13.170 -18.250 1.00 71.81 263 PHE A N 1
ATOM 2039 C CA . PHE A 1 263 ? 12.412 -12.411 -18.599 1.00 71.81 263 PHE A CA 1
ATOM 2040 C C . PHE A 1 263 ? 11.117 -12.997 -18.049 1.00 71.81 263 PHE A C 1
ATOM 2042 O O . PHE A 1 263 ? 10.193 -12.239 -17.799 1.00 71.81 263 PHE A O 1
ATOM 2049 N N . ASN A 1 264 ? 11.017 -14.313 -17.841 1.00 66.56 264 ASN A N 1
ATOM 2050 C CA . ASN A 1 264 ? 9.836 -14.969 -17.261 1.00 66.56 264 ASN A CA 1
ATOM 2051 C C . ASN A 1 264 ? 9.780 -14.900 -15.721 1.00 66.56 264 ASN A C 1
ATOM 2053 O O . ASN A 1 264 ? 8.811 -15.379 -15.129 1.00 66.56 264 ASN A O 1
ATOM 2057 N N . ARG A 1 265 ? 10.804 -14.318 -15.090 1.00 74.88 265 ARG A N 1
ATOM 2058 C CA . ARG A 1 265 ? 10.952 -14.108 -13.646 1.00 74.88 265 ARG A CA 1
ATOM 2059 C C . ARG A 1 265 ? 11.167 -12.627 -13.367 1.00 74.88 265 ARG A C 1
ATOM 2061 O O . ARG A 1 265 ? 12.117 -12.229 -12.702 1.00 74.88 265 ARG A O 1
ATOM 2068 N N . GLY A 1 266 ? 10.287 -11.804 -13.917 1.00 80.62 266 GLY A N 1
ATOM 2069 C CA . GLY A 1 266 ? 10.280 -10.378 -13.651 1.00 80.62 266 GLY A CA 1
ATOM 2070 C C . GLY A 1 266 ? 8.953 -9.919 -13.087 1.00 80.62 266 GLY A C 1
ATOM 2071 O O . GLY A 1 266 ? 7.924 -10.578 -13.256 1.00 80.62 266 GLY A O 1
ATOM 2072 N N . GLN A 1 267 ? 9.002 -8.772 -12.431 1.00 84.06 267 GLN A N 1
ATOM 2073 C CA . GLN A 1 267 ? 7.835 -8.066 -11.957 1.00 84.06 267 GLN A CA 1
ATOM 2074 C C . GLN A 1 267 ? 7.528 -6.915 -12.903 1.00 84.06 267 GLN A C 1
ATOM 2076 O O . GLN A 1 267 ? 8.403 -6.098 -13.173 1.00 84.06 267 GLN A O 1
ATOM 2081 N N . ALA A 1 268 ? 6.291 -6.861 -13.391 1.00 86.12 268 ALA A N 1
ATOM 2082 C CA . ALA A 1 268 ? 5.809 -5.820 -14.285 1.00 86.12 268 ALA A CA 1
ATOM 2083 C C . ALA A 1 268 ? 4.919 -4.796 -13.558 1.00 86.12 268 ALA A C 1
ATOM 2085 O O . ALA A 1 268 ? 4.216 -5.162 -12.612 1.00 86.12 268 ALA A O 1
ATOM 2086 N N . PHE A 1 269 ? 4.938 -3.534 -13.992 1.00 84.81 269 PHE A N 1
ATOM 2087 C CA . PHE A 1 269 ? 4.078 -2.463 -13.473 1.00 84.81 269 PHE A CA 1
ATOM 2088 C C . PHE A 1 269 ? 3.879 -1.342 -14.504 1.00 84.81 269 PHE A C 1
ATOM 2090 O O . PHE A 1 269 ? 4.732 -1.088 -15.352 1.00 84.81 269 PHE A O 1
ATOM 2097 N N . CYS A 1 270 ? 2.736 -0.657 -14.435 1.00 89.00 270 CYS A N 1
ATOM 2098 C CA . CYS A 1 270 ? 2.424 0.465 -15.322 1.00 89.00 270 CYS A CA 1
ATOM 2099 C C . CYS A 1 270 ? 3.139 1.749 -14.903 1.00 89.00 270 CYS A C 1
ATOM 2101 O O . CYS A 1 270 ? 3.174 2.088 -13.722 1.00 89.00 270 CYS A O 1
ATOM 2103 N N . SER A 1 271 ? 3.642 2.495 -15.889 1.00 91.50 271 SER A N 1
ATOM 2104 C CA . SER A 1 271 ? 4.330 3.767 -15.668 1.00 91.50 271 SER A CA 1
ATOM 2105 C C . SER A 1 271 ? 3.415 4.973 -15.486 1.00 91.50 271 SER A C 1
ATOM 2107 O O . SER A 1 271 ? 3.891 6.074 -15.223 1.00 91.50 271 SER A O 1
ATOM 2109 N N . ARG A 1 272 ? 2.095 4.809 -15.625 1.00 91.00 272 ARG A N 1
ATOM 2110 C CA . ARG A 1 272 ? 1.156 5.901 -15.372 1.00 91.00 272 ARG A CA 1
ATOM 2111 C C . ARG A 1 272 ? 0.864 6.019 -13.884 1.00 91.00 272 ARG A C 1
ATOM 2113 O O . ARG A 1 272 ? 0.342 5.094 -13.260 1.00 91.00 272 ARG A O 1
ATOM 2120 N N . VAL A 1 273 ? 1.132 7.192 -13.325 1.00 86.56 273 VAL A N 1
ATOM 2121 C CA . VAL A 1 273 ? 0.918 7.486 -11.911 1.00 86.56 273 VAL A CA 1
ATOM 2122 C C . VAL A 1 273 ? -0.563 7.354 -11.550 1.00 86.56 273 VAL A C 1
ATOM 2124 O O . VAL A 1 273 ? -1.416 8.067 -12.074 1.00 86.56 273 VAL A O 1
ATOM 2127 N N . GLY A 1 274 ? -0.874 6.446 -10.622 1.00 78.69 274 GLY A N 1
ATOM 2128 C CA . GLY A 1 274 ? -2.241 6.212 -10.147 1.00 78.69 274 GLY A CA 1
ATOM 2129 C C . GLY A 1 274 ? -3.111 5.388 -11.101 1.00 78.69 274 GLY A C 1
ATOM 2130 O O . GLY A 1 274 ? -4.337 5.441 -10.997 1.00 78.69 274 GLY A O 1
ATOM 2131 N N . CYS A 1 275 ? -2.505 4.647 -12.034 1.00 80.25 275 CYS A N 1
ATOM 2132 C CA . CYS A 1 275 ? -3.213 3.655 -12.836 1.00 80.25 275 CYS A CA 1
ATOM 2133 C C . CYS A 1 275 ? -3.679 2.480 -11.961 1.00 80.25 275 CYS A C 1
ATOM 2135 O O . CYS A 1 275 ? -2.897 1.913 -11.213 1.00 80.25 275 CYS A O 1
ATOM 2137 N N . ALA A 1 276 ? -4.927 2.032 -12.102 1.00 67.19 276 ALA A N 1
ATOM 2138 C CA . ALA A 1 276 ? -5.397 0.834 -11.396 1.00 67.19 276 ALA A CA 1
ATOM 2139 C C . ALA A 1 276 ? -4.686 -0.457 -11.8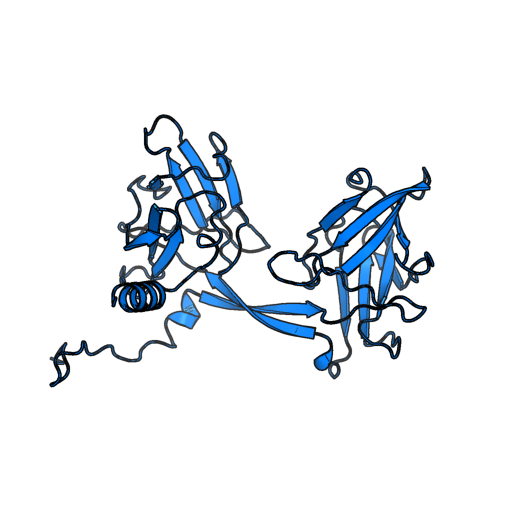54 1.00 67.19 276 ALA A C 1
ATOM 2141 O O . ALA A 1 276 ? -4.712 -1.459 -11.156 1.00 67.19 276 ALA A O 1
ATOM 2142 N N . GLU A 1 277 ? -4.033 -0.441 -13.018 1.00 64.88 277 GLU A N 1
ATOM 2143 C CA . GLU A 1 277 ? -3.202 -1.551 -13.491 1.00 64.88 277 GLU A CA 1
ATOM 2144 C C . GLU A 1 277 ? -1.733 -1.394 -13.051 1.00 64.88 277 GLU A C 1
ATOM 2146 O O . GLU A 1 277 ? -0.962 -2.336 -13.192 1.00 64.88 277 GLU A O 1
ATOM 2151 N N . SER A 1 278 ? -1.321 -0.248 -12.478 1.00 58.62 278 SER A N 1
ATOM 2152 C CA . SER A 1 278 ? 0.001 -0.152 -11.832 1.00 58.62 278 SER A CA 1
ATOM 2153 C C . SER A 1 278 ? 0.059 -0.975 -10.545 1.00 58.62 278 SER A C 1
ATOM 2155 O O . SER A 1 278 ? 1.145 -1.377 -10.145 1.00 58.62 278 SER A O 1
ATOM 2157 N N . SER A 1 279 ? -1.098 -1.246 -9.927 1.00 49.09 279 SER A N 1
ATOM 2158 C CA . SER A 1 279 ? -1.235 -2.121 -8.759 1.00 49.09 279 SER A CA 1
ATOM 2159 C C . SER A 1 279 ? -1.363 -3.602 -9.115 1.00 49.09 279 SER A C 1
ATOM 2161 O O . SER A 1 279 ? -1.234 -4.455 -8.246 1.00 49.09 279 SER A O 1
ATOM 2163 N N . ARG A 1 280 ? -1.592 -3.957 -10.387 1.00 51.94 280 ARG A N 1
ATOM 2164 C CA . ARG A 1 280 ? -1.618 -5.358 -10.831 1.00 51.94 280 ARG A CA 1
ATOM 2165 C C . ARG A 1 280 ? -0.204 -5.838 -11.072 1.00 51.94 280 ARG A C 1
ATOM 2167 O O . ARG A 1 280 ? 0.301 -5.926 -12.186 1.00 51.94 280 ARG A O 1
ATOM 2174 N N . THR A 1 281 ? 0.438 -6.128 -9.960 1.00 53.22 281 THR A N 1
ATOM 2175 C CA . THR A 1 281 ? 1.773 -6.679 -9.875 1.00 53.22 281 THR A CA 1
ATOM 2176 C C . THR A 1 281 ? 1.727 -8.124 -10.410 1.00 53.22 281 THR A C 1
ATOM 2178 O O . THR A 1 281 ? 1.520 -9.085 -9.680 1.00 53.22 281 THR A O 1
ATOM 2181 N N . LEU A 1 282 ? 1.831 -8.287 -11.733 1.00 56.28 282 LEU A N 1
ATOM 2182 C CA . LEU A 1 282 ? 1.837 -9.589 -12.409 1.00 56.28 282 LEU A CA 1
ATOM 2183 C C . LEU A 1 282 ? 3.274 -10.063 -12.622 1.00 56.28 282 LEU A C 1
ATOM 2185 O O . LEU A 1 282 ? 4.144 -9.277 -13.006 1.00 56.28 282 LEU A O 1
ATOM 2189 N N . LEU A 1 283 ? 3.517 -11.363 -12.446 1.00 60.78 283 LEU A N 1
ATOM 2190 C CA . LEU A 1 283 ? 4.733 -11.970 -12.982 1.00 60.78 283 LEU A CA 1
ATOM 2191 C C . LEU A 1 283 ? 4.724 -11.771 -14.498 1.00 60.78 283 LEU A C 1
ATOM 2193 O O . LEU A 1 283 ? 3.698 -11.986 -15.143 1.00 60.78 283 LEU A O 1
ATOM 2197 N N . SER A 1 284 ? 5.860 -11.416 -15.085 1.00 55.44 284 SER A N 1
ATOM 2198 C CA . SER A 1 284 ? 6.001 -11.169 -16.526 1.00 55.44 284 SER A CA 1
ATOM 2199 C C . SER A 1 284 ? 5.391 -12.275 -17.404 1.00 55.44 284 SER A C 1
ATOM 2201 O O . SER A 1 284 ? 4.763 -11.984 -18.415 1.00 55.44 284 SER A O 1
ATOM 2203 N N . LYS A 1 285 ? 5.461 -13.550 -16.991 1.00 56.31 285 LYS A N 1
ATOM 2204 C CA . LYS A 1 285 ? 4.795 -14.680 -17.675 1.00 56.31 285 LYS A CA 1
ATOM 2205 C C . LYS A 1 285 ? 3.259 -14.603 -17.635 1.00 56.31 285 LYS A C 1
ATOM 2207 O O . LYS A 1 285 ? 2.612 -14.996 -18.601 1.00 56.31 285 LYS A O 1
ATOM 2212 N N . GLN A 1 286 ? 2.667 -14.142 -16.533 1.00 60.22 286 GLN A N 1
ATOM 2213 C CA . GLN A 1 286 ? 1.220 -13.916 -16.417 1.00 60.22 286 GLN A CA 1
ATOM 2214 C C . GLN A 1 286 ? 0.798 -12.674 -17.207 1.00 60.22 286 GLN A C 1
ATOM 2216 O O . GLN A 1 286 ? -0.151 -12.756 -17.979 1.00 60.22 286 GLN A O 1
ATOM 2221 N N . ALA A 1 287 ? 1.570 -11.588 -17.107 1.00 56.62 287 ALA A N 1
ATOM 2222 C CA . ALA A 1 287 ? 1.367 -10.370 -17.887 1.00 56.62 287 ALA A CA 1
ATOM 2223 C C . ALA A 1 287 ? 1.368 -10.657 -19.403 1.00 56.62 287 ALA A C 1
ATOM 2225 O O . ALA A 1 287 ? 0.464 -10.241 -20.123 1.00 56.62 287 ALA A O 1
ATOM 2226 N N . LEU A 1 288 ? 2.331 -11.459 -19.876 1.00 58.34 288 LEU A N 1
ATOM 2227 C CA . LEU A 1 288 ? 2.408 -11.900 -21.271 1.00 58.34 288 LEU A CA 1
ATOM 2228 C C . LEU A 1 288 ? 1.218 -12.780 -21.677 1.00 58.34 288 LEU A C 1
ATOM 2230 O O . LEU A 1 288 ? 0.670 -12.596 -22.760 1.00 58.34 288 LEU A O 1
ATOM 2234 N N . LYS A 1 289 ? 0.783 -13.718 -20.823 1.00 61.69 289 LYS A N 1
ATOM 2235 C CA . LYS A 1 289 ? -0.393 -14.560 -21.107 1.00 61.69 289 LYS A CA 1
ATOM 2236 C C . LYS A 1 289 ? -1.668 -13.730 -21.249 1.00 61.69 289 LYS A C 1
ATOM 2238 O O . LYS A 1 289 ? -2.428 -13.965 -22.180 1.00 61.69 289 LYS A O 1
ATOM 2243 N N . GLU A 1 290 ? -1.896 -12.770 -20.358 1.00 59.19 290 GLU A N 1
ATOM 2244 C CA . GLU A 1 290 ? -3.071 -11.895 -20.424 1.00 59.19 290 GLU A CA 1
ATOM 2245 C C . GLU A 1 290 ? -3.056 -11.019 -21.678 1.00 59.19 290 GLU A C 1
ATOM 2247 O O . GLU A 1 290 ? -4.076 -10.917 -22.361 1.00 59.19 290 GLU A O 1
ATOM 2252 N N . PHE A 1 291 ? -1.891 -10.473 -22.040 1.00 55.47 291 PHE A N 1
ATOM 2253 C CA . PHE A 1 291 ? -1.727 -9.713 -23.277 1.00 55.47 291 PHE A CA 1
ATOM 2254 C C . PHE A 1 291 ? -2.053 -10.557 -24.519 1.00 55.47 291 PHE A C 1
ATOM 2256 O O . PHE A 1 291 ? -2.830 -10.129 -25.374 1.00 55.47 291 PHE A O 1
ATOM 2263 N N . MET A 1 292 ? -1.529 -11.786 -24.591 1.00 53.88 292 MET A N 1
ATOM 2264 C CA . MET A 1 292 ? -1.767 -12.699 -25.717 1.00 53.88 292 MET A CA 1
ATOM 2265 C C . MET A 1 292 ? -3.241 -13.105 -25.866 1.00 53.88 292 MET A C 1
ATOM 2267 O O . MET A 1 292 ? -3.692 -13.321 -26.987 1.00 53.88 292 MET A O 1
ATOM 2271 N N . VAL A 1 293 ? -4.006 -13.180 -24.772 1.00 53.94 293 VAL A N 1
ATOM 2272 C CA . VAL A 1 293 ? -5.451 -13.476 -24.819 1.00 53.94 293 VAL A CA 1
ATOM 2273 C C . VAL A 1 293 ? -6.255 -12.272 -25.322 1.00 53.94 293 VAL A C 1
ATOM 2275 O O . VAL A 1 293 ? -7.243 -12.448 -26.024 1.00 53.94 293 VAL A O 1
ATOM 2278 N N . THR A 1 294 ? -5.822 -11.044 -25.024 1.00 47.06 294 THR A N 1
ATOM 2279 C CA . THR A 1 294 ? -6.519 -9.815 -25.452 1.00 47.06 294 THR A CA 1
ATOM 2280 C C . THR A 1 294 ? -6.261 -9.385 -26.899 1.00 47.06 294 THR A C 1
ATOM 2282 O O . THR A 1 294 ? -6.888 -8.437 -27.361 1.00 47.06 294 THR A O 1
ATOM 2285 N N . GLN A 1 295 ? -5.352 -10.055 -27.614 1.00 42.31 295 GLN A N 1
ATOM 2286 C CA . GLN A 1 295 ? -5.017 -9.759 -29.017 1.00 42.31 295 GLN A CA 1
ATOM 2287 C C . GLN A 1 295 ? -5.719 -10.682 -30.028 1.00 42.31 295 GLN A C 1
ATOM 2289 O O . GLN A 1 295 ? -5.470 -10.576 -31.229 1.00 42.31 295 GLN A O 1
ATOM 2294 N N . ILE A 1 296 ? -6.592 -11.582 -29.567 1.00 33.59 296 ILE A N 1
ATOM 2295 C CA . ILE A 1 296 ? -7.441 -12.391 -30.445 1.00 33.59 296 ILE A CA 1
ATOM 2296 C C . ILE A 1 296 ? -8.779 -11.643 -30.594 1.00 33.59 296 ILE A C 1
ATOM 2298 O O . ILE A 1 296 ? -9.455 -11.471 -29.578 1.00 33.59 296 ILE A O 1
ATOM 2302 N N . PRO A 1 297 ? -9.122 -11.137 -31.795 1.00 39.25 297 PRO A N 1
ATOM 2303 C CA . PRO A 1 297 ? -10.379 -10.427 -32.035 1.00 39.25 297 PRO A CA 1
ATOM 2304 C C . PRO A 1 297 ? -11.614 -11.315 -31.840 1.00 39.25 297 PRO A C 1
ATOM 2306 O O . PRO A 1 297 ? -11.513 -12.544 -32.068 1.00 39.25 297 PRO A O 1
#

Radius of gyration: 22.88 Å; chains: 1; bounding box: 49×52×61 Å

=== Feature glossary ===
The features interleaved in this record are:

— What the protein is —

Sequence gives the chain of amino acids in standard one-letter code (A=alanine, C=cysteine, …, Y=tyrosine), read N→C. It is the only feature that is directly encoded by the gene; all structural features are derived from the folded form of this sequence.

Database cross-references. InterPro integrates a dozen domain/family signature databases into unified entries with residue-range hits. GO terms attach function/process/location labels with evidence codes. CATH codes position the fold in a four-level structural taxonomy. Organism is the NCBI-taxonomy species name.

— Where its atoms are —

Atomic coordinates in PDBx/mmCIF format — the same representation the Protein Data Bank distributes. Each line of the _atom_site loop places one backbone atom in Cartesian space (units: ångströms, origin: arbitrary).

The six renders are orthographic views along the three Cartesian axes in both directions. Representation (cartoon, sticks, or surface) and color scheme (sequence-rainbow or by-chain) vary across proteins so the training set covers all the common visualization conventions.

— Local backbone conformation —

Eight-state secondary structure (DSSP): H is the canonical α-helix, G the tighter 3₁₀-helix, I the wider π-helix; E/B are β-structure, T and S are turns and bends, and '-' is everything else. DSSP derives these from the pattern of main-chain N–H···O=C hydrogen bonds, not from the sequence.

P-SEA three-state annotation labels each residue as helix, strand, or coil based purely on the geometry of the Cα trace. It serves as a fallback when the full backbone (and thus DSSP) is unavailable.

The φ/ψ torsion pair specifies the backbone conformation at each residue. φ rotates about the N–Cα bond, ψ about the Cα–C bond. Steric clashes forbid most of the (φ, ψ) plane — the allowed regions (α-helix basin, β-sheet basin, left-handed helix) are the Ramachandran-allowed regions.

— Global shape and packing —

The geometric summary reports three shape descriptors. Rg (radius of gyration) measures how spread out the Cα atoms are about their centre of mass; compact globular proteins have small Rg, elongated or unfolded ones large. Cα contacts (<8 Å, |i−j|>4) count long-range residue pairs in spatial proximity — high for tightly packed folds, near zero for rods or random coil. The bounding-box extents give the protein's footprint along x, y, z in Å.

Solvent-accessible surface area (SASA) is the area in Å² traced out by the centre of a 1.4 Å probe sphere (a water molecule) rolled over the protein's van der Waals surface (Shrake–Rupley / Lee–Richards construction). Buried residues have near-zero SASA; fully exposed residues can exceed 200 Å². The total SASA scales roughly with the number of surface residues.

The contact map is a binary N×N matrix image: pixel (i, j) is dark where Cα_i and Cα_j are within 8 Å and |i−j|>4. Because the |i−j|>4 filter removes local helical contacts, off-diagonal stripes parallel to the main diagonal indicate parallel β-sheets; stripes perpendicular to it indicate antiparallel β-sheets. The Ramachandran plot scatters every residue's (φ, ψ) pair against the sterically allowed regions. The PAE heatmap renders the predicted-aligned-error matrix.

— Structural neighborhood —

3Di is Foldseek's structural alphabet. Each residue is assigned one of twenty discrete states based on how its Cα sits relative to its spatial (not sequential) neighbors. Aligning 3Di strings finds structural homologs roughly as well as full 3D superposition, but orders of magnitude faster.

Nearest PDB neighbors are the top structural matches found by Foldseek when searching this structure against the entire Protein Data Bank. Each hit reports a TM-score (0 to 1; >0.5 almost always implies the same fold) and an E-value. These are *structural* homologs — they may share no detectable sequence similarity.

— Confidence and disorder —

For AlphaFold models, the B-factor field carries pLDDT — the model's own estimate of local accuracy on a 0–100 scale. Regions with pLDDT<50 should be treated as essentially unmodeled; they often correspond to intrinsically disordered segments.

Crystallographic B-factors measure how much each atom's electron density is smeared out, in Å². They rise in mobile loops and surface residues and fall in the buried interior. In AlphaFold models this column is repurposed to hold pLDDT instead.

Predicted aligned error is AlphaFold's pairwise confidence. Unlike pLDDT (per-residue), PAE is per-residue-pair and captures whether two parts of the structure are correctly placed relative to each other. Units are ångströms of expected positional error.